Protein AF-B0TCY6-F1 (afdb_monomer_lite)

Secondary structure (DSSP, 8-state):
---SSS-S-HHHHTTGGG--HHHHHHHIIIIIGGGS-GGGHHHHHHHHHHHHHH-TTS-TTSEEETTTTEEHHHHHT--EE-HHHHHHHHHHHHHHHS--SS--GGGGG--HHHHHTTGGGGGG-EE-S------HHHHHHHHHHHHHHHHHHHTTSB-TTT--B----BTTB----EEEEEEETTEEEEEEHHHHHHHTT--HHHHHHHHHHHHHHHHHHHHHHTS-HHHHHHHHHHHHHHGGG----TTPPPP-S---GGGT---HHHHHHHHHHHHHHHHHHHHHHHHHHHTTS--HHHHHHHHHHHHHHHHTT---HHHHHHHHHHHHHHHTTT--HHHHHHHHHHHHHTTSSSPPPP-

InterPro domains:
  IPR046921 ABC-three component systems, C-terminal domain 11 [PF20277] (223-358)

Sequence (363 aa):
MILGKKNLSPYVTDVAPTADARAASNYFKQNILPLLDSNKKSLIVLALKDMIASDDTIEPDTVVEKVNDMTKKNIAGRDAFVLEDFLAGIFLYTAVNVENRNCEENVKKITDEYIQSFEAQKTNISFLTAYSRFSTETADEIAIDTHSLVLLAETGGKCQKCGRLLGIKKEGNDVNYAKVVHLSETDDVVLCVDCEREMRNASEEEKSALLSDKHDLENLMAARDATSRYALEKQVEYVLREVQLMDVTDDTRLKIEPVKVERKITEKRLKERVLFDVRQLYEGVNNALDRLSGENKLNVDRFAKSVKRMYEDASEKLTSQSDIYNLLADTLFEKTSRKYREACKIIISYFVQRCEVFDEIAE

Organism: Heliobacterium modesticaldum (strain ATCC 51547 / Ice1) (NCBI:txid498761)

pLDDT: mean 76.71, std 13.99, range [34.94, 96.94]

Structure (mmCIF, N/CA/C/O backbone):
data_AF-B0TCY6-F1
#
_entry.id   AF-B0TCY6-F1
#
loop_
_atom_site.group_PDB
_atom_site.id
_atom_site.type_symbol
_atom_site.label_atom_id
_atom_site.label_alt_id
_atom_site.label_comp_id
_atom_site.label_asym_id
_atom_site.label_entity_id
_atom_site.label_seq_id
_atom_site.pdbx_PDB_ins_code
_atom_site.Cartn_x
_atom_site.Cartn_y
_atom_site.Cartn_z
_atom_site.occupancy
_atom_site.B_iso_or_equiv
_atom_site.auth_seq_id
_atom_site.auth_comp_id
_atom_site.auth_asym_id
_atom_site.auth_atom_id
_atom_site.pdbx_PDB_model_num
ATOM 1 N N . MET A 1 1 ? 32.370 -12.486 -39.936 1.00 42.38 1 MET A N 1
ATOM 2 C CA . MET A 1 1 ? 33.475 -12.231 -38.989 1.00 42.38 1 MET A CA 1
ATOM 3 C C . MET A 1 1 ? 33.559 -10.725 -38.787 1.00 42.38 1 MET A C 1
ATOM 5 O O . MET A 1 1 ? 33.893 -10.029 -39.737 1.00 42.38 1 MET A O 1
ATOM 9 N N . ILE A 1 2 ? 33.140 -10.209 -37.628 1.00 51.97 2 ILE A N 1
ATOM 10 C CA . ILE A 1 2 ? 33.255 -8.775 -37.317 1.00 51.97 2 ILE A CA 1
ATOM 11 C C . ILE A 1 2 ? 34.743 -8.526 -37.059 1.00 51.97 2 ILE A C 1
ATOM 13 O O . ILE A 1 2 ? 35.293 -9.040 -36.093 1.00 51.97 2 ILE A O 1
ATOM 17 N N . LEU A 1 3 ? 35.423 -7.818 -37.962 1.00 56.28 3 LEU A N 1
ATOM 18 C CA . LEU A 1 3 ? 36.883 -7.643 -37.924 1.00 56.28 3 LEU A CA 1
ATOM 19 C C . LEU A 1 3 ? 37.357 -6.690 -36.810 1.00 56.28 3 LEU A C 1
ATOM 21 O O . LEU A 1 3 ? 38.548 -6.394 -36.717 1.00 56.28 3 LEU A O 1
ATOM 25 N N . GLY A 1 4 ? 36.436 -6.199 -35.975 1.00 60.47 4 GLY A N 1
ATOM 26 C CA . GLY A 1 4 ? 36.709 -5.293 -34.863 1.00 60.47 4 GLY A CA 1
ATOM 27 C C . GLY A 1 4 ? 37.249 -3.926 -35.295 1.00 60.47 4 GLY A C 1
ATOM 28 O O . GLY A 1 4 ? 37.531 -3.103 -34.440 1.00 60.47 4 GLY A O 1
ATOM 29 N N . LYS A 1 5 ? 37.368 -3.665 -36.602 1.00 71.25 5 LYS A N 1
ATOM 30 C CA . LYS A 1 5 ? 37.885 -2.431 -37.199 1.00 71.25 5 LYS A CA 1
ATOM 31 C C . LYS A 1 5 ? 36.874 -1.896 -38.202 1.00 71.25 5 LYS A C 1
ATOM 33 O O . LYS A 1 5 ? 36.373 -2.659 -39.026 1.00 71.25 5 LYS A O 1
ATOM 38 N N . LYS A 1 6 ? 36.643 -0.581 -38.180 1.00 72.94 6 LYS A N 1
ATOM 39 C CA . LYS A 1 6 ? 35.670 0.131 -39.029 1.00 72.94 6 LYS A CA 1
ATOM 40 C C . LYS A 1 6 ? 34.271 -0.492 -38.944 1.00 72.94 6 LYS A C 1
ATOM 42 O O . LYS A 1 6 ? 33.624 -0.728 -39.960 1.00 72.94 6 LYS A O 1
ATOM 47 N N . ASN A 1 7 ? 33.821 -0.787 -37.724 1.00 74.12 7 ASN A N 1
ATOM 48 C CA . ASN A 1 7 ? 32.583 -1.544 -37.503 1.00 74.12 7 ASN A CA 1
ATOM 49 C C . ASN A 1 7 ? 31.299 -0.727 -37.752 1.00 74.12 7 ASN A C 1
ATOM 51 O O . ASN A 1 7 ? 30.221 -1.312 -37.786 1.00 74.12 7 ASN A O 1
ATOM 55 N N . LEU A 1 8 ? 31.393 0.597 -37.945 1.00 80.69 8 LEU A N 1
ATOM 56 C CA . LEU A 1 8 ? 30.271 1.444 -38.374 1.00 80.69 8 LEU A CA 1
ATOM 57 C C . LEU A 1 8 ? 30.631 2.175 -39.673 1.00 80.69 8 LEU A C 1
ATOM 59 O O . LEU A 1 8 ? 31.741 2.687 -39.822 1.00 80.69 8 LEU A O 1
ATOM 63 N N . SER A 1 9 ? 29.675 2.213 -40.604 1.00 84.62 9 SER A N 1
ATOM 64 C CA . SER A 1 9 ? 29.782 2.948 -41.870 1.00 84.62 9 SER A CA 1
ATOM 65 C C . SER A 1 9 ? 29.785 4.465 -41.631 1.00 84.62 9 SER A C 1
ATOM 67 O O . SER A 1 9 ? 29.059 4.910 -40.739 1.00 84.62 9 SER A O 1
ATOM 69 N N . PRO A 1 10 ? 30.486 5.265 -42.464 1.00 83.19 10 PRO A N 1
ATOM 70 C CA . PRO A 1 10 ? 30.392 6.727 -42.445 1.00 83.19 10 PRO A CA 1
ATOM 71 C C . PRO A 1 10 ? 28.952 7.247 -42.490 1.00 83.19 10 PRO A C 1
ATOM 73 O O . PRO A 1 10 ? 28.600 8.166 -41.768 1.00 83.19 10 PRO A O 1
ATOM 76 N N . TYR A 1 11 ? 28.066 6.571 -43.231 1.00 85.56 11 TYR A N 1
ATOM 77 C CA . TYR A 1 11 ? 26.641 6.921 -43.278 1.00 85.56 11 TYR A CA 1
ATOM 78 C C . TYR A 1 11 ? 25.963 6.923 -41.895 1.00 85.56 11 TYR A C 1
ATOM 80 O O . TYR A 1 11 ? 25.003 7.651 -41.674 1.00 85.56 11 TYR A O 1
ATOM 88 N N . VAL A 1 12 ? 26.452 6.103 -40.961 1.00 85.50 12 VAL A N 1
ATOM 89 C CA . VAL A 1 12 ? 25.950 6.055 -39.584 1.00 85.50 12 VAL A CA 1
ATOM 90 C C . VAL A 1 12 ? 26.676 7.080 -38.717 1.00 85.50 12 VAL A C 1
ATOM 92 O O . VAL A 1 12 ? 26.019 7.837 -38.010 1.00 85.50 12 VAL A O 1
ATOM 95 N N . THR A 1 13 ? 28.010 7.140 -38.779 1.00 86.12 13 THR A N 1
ATOM 96 C CA . THR A 1 13 ? 28.803 8.039 -37.919 1.00 86.12 13 THR A CA 1
ATOM 97 C C . THR A 1 13 ? 28.602 9.516 -38.250 1.00 86.12 13 THR A C 1
ATOM 99 O O . THR A 1 13 ? 28.659 10.343 -37.350 1.00 86.12 13 THR A O 1
ATOM 102 N N . ASP A 1 14 ? 28.326 9.851 -39.512 1.00 87.44 14 ASP A N 1
ATOM 103 C CA . ASP A 1 14 ? 28.141 11.236 -39.960 1.00 87.44 14 ASP A CA 1
ATOM 104 C C . ASP A 1 14 ? 26.741 11.769 -39.604 1.00 87.44 14 ASP A C 1
ATOM 106 O O . ASP A 1 14 ? 26.561 12.970 -39.412 1.00 87.44 14 ASP A O 1
ATOM 110 N N . VAL A 1 15 ? 25.746 10.878 -39.486 1.00 89.50 15 VAL A N 1
ATOM 111 C CA . VAL A 1 15 ? 24.345 11.226 -39.175 1.00 89.50 15 VAL A CA 1
ATOM 112 C C . VAL A 1 15 ? 24.050 11.131 -37.676 1.00 89.50 15 VAL A C 1
ATOM 114 O O . VAL A 1 15 ? 23.210 11.869 -37.167 1.00 89.50 15 VAL A O 1
ATOM 117 N N . ALA A 1 16 ? 24.751 10.262 -36.943 1.00 88.94 16 ALA A N 1
ATOM 118 C CA . ALA A 1 16 ? 24.539 10.061 -35.509 1.00 88.94 16 ALA A CA 1
ATOM 119 C C . ALA A 1 16 ? 24.567 11.352 -34.654 1.00 88.94 16 ALA A C 1
ATOM 121 O O . ALA A 1 16 ? 23.736 11.443 -33.751 1.00 88.94 16 ALA A O 1
ATOM 122 N N . PRO A 1 17 ? 25.419 12.371 -34.920 1.00 90.44 17 PRO A N 1
ATOM 123 C CA . PRO A 1 17 ? 25.442 13.604 -34.128 1.00 90.44 17 PRO A CA 1
ATOM 124 C C . PRO A 1 17 ? 24.151 14.430 -34.188 1.00 90.44 17 PRO A C 1
ATOM 126 O O . PRO A 1 17 ? 23.885 15.206 -33.274 1.00 90.44 17 PRO A O 1
ATOM 129 N N . THR A 1 18 ? 23.366 14.296 -35.261 1.00 92.19 18 THR A N 1
ATOM 130 C CA . THR A 1 18 ? 22.126 15.060 -35.493 1.00 92.19 18 THR A CA 1
ATOM 131 C C . THR A 1 18 ? 20.878 14.179 -35.510 1.00 92.19 18 THR A C 1
ATOM 133 O O . THR A 1 18 ? 19.779 14.667 -35.779 1.00 92.19 18 THR A O 1
ATOM 136 N N . ALA A 1 19 ? 21.028 12.884 -35.228 1.00 91.31 19 ALA A N 1
ATOM 137 C CA . ALA A 1 19 ? 19.929 11.934 -35.218 1.00 91.31 19 ALA A CA 1
ATOM 138 C C . ALA A 1 19 ? 18.947 12.219 -34.068 1.00 91.31 19 ALA A C 1
ATOM 140 O O . ALA A 1 19 ? 19.347 12.503 -32.939 1.00 91.31 19 ALA A O 1
ATOM 141 N N . ASP A 1 20 ? 17.648 12.079 -34.342 1.00 91.25 20 ASP A N 1
ATOM 142 C CA . ASP A 1 20 ? 16.615 12.135 -33.308 1.00 91.25 20 ASP A CA 1
ATOM 143 C C . ASP A 1 20 ? 16.701 10.884 -32.418 1.00 91.25 20 ASP A C 1
ATOM 145 O O . ASP A 1 20 ? 16.399 9.761 -32.840 1.00 91.25 20 ASP A O 1
ATOM 149 N N . ALA A 1 21 ? 17.098 11.091 -31.163 1.00 90.44 21 ALA A N 1
ATOM 150 C CA . ALA A 1 21 ? 17.267 10.026 -30.185 1.00 90.44 21 ALA A CA 1
ATOM 151 C C . ALA A 1 21 ? 15.960 9.268 -29.883 1.00 90.44 21 ALA A C 1
ATOM 153 O O . ALA A 1 21 ? 15.978 8.051 -29.682 1.00 90.44 21 ALA A O 1
ATOM 154 N N . ARG A 1 22 ? 14.803 9.944 -29.915 1.00 90.69 22 ARG A N 1
ATOM 155 C CA . ARG A 1 22 ? 13.494 9.302 -29.713 1.00 90.69 22 ARG A CA 1
ATOM 156 C C . ARG A 1 22 ? 13.087 8.481 -30.926 1.00 90.69 22 ARG A C 1
ATOM 158 O O . ARG A 1 22 ? 12.555 7.383 -30.761 1.00 90.69 22 ARG A O 1
ATOM 165 N N . ALA A 1 23 ? 13.376 8.963 -32.133 1.00 90.25 23 ALA A N 1
ATOM 166 C CA . ALA A 1 23 ? 13.172 8.177 -33.347 1.00 90.25 23 ALA A CA 1
ATOM 167 C C . ALA A 1 23 ? 14.041 6.905 -33.345 1.00 90.25 23 ALA A C 1
ATOM 169 O O . ALA A 1 23 ? 13.542 5.823 -33.664 1.00 90.25 23 ALA A O 1
ATOM 170 N N . ALA A 1 24 ? 15.303 7.011 -32.912 1.00 92.75 24 ALA A N 1
ATOM 171 C CA . ALA A 1 24 ? 16.193 5.863 -32.751 1.00 92.75 24 ALA A CA 1
ATOM 172 C C . ALA A 1 24 ? 15.652 4.855 -31.721 1.00 92.75 24 ALA A C 1
ATOM 174 O O . ALA A 1 24 ? 15.570 3.666 -32.027 1.00 92.75 24 ALA A O 1
ATOM 175 N N . SER A 1 25 ? 15.203 5.310 -30.545 1.00 93.31 25 SER A N 1
ATOM 176 C CA . SER A 1 25 ? 14.575 4.434 -29.541 1.00 93.31 25 SER A CA 1
ATOM 177 C C . SER A 1 25 ? 13.341 3.703 -30.084 1.00 93.31 25 SER A C 1
ATOM 179 O O . SER A 1 25 ? 13.242 2.477 -29.988 1.00 93.31 25 SER A O 1
ATOM 181 N N . ASN A 1 26 ? 12.433 4.418 -30.758 1.00 88.44 26 ASN A N 1
ATOM 182 C CA . ASN A 1 26 ? 11.253 3.808 -31.376 1.00 88.44 26 ASN A CA 1
ATOM 183 C C . ASN A 1 26 ? 11.634 2.728 -32.397 1.00 88.44 26 ASN A C 1
ATOM 185 O O . ASN A 1 26 ? 11.005 1.667 -32.446 1.00 88.44 26 ASN A O 1
ATOM 189 N N . TYR A 1 27 ? 12.692 2.962 -33.178 1.00 95.00 27 TYR A N 1
ATOM 190 C CA . TYR A 1 27 ? 13.209 1.961 -34.103 1.00 95.00 27 TYR A CA 1
ATOM 191 C C . TYR A 1 27 ? 13.761 0.736 -33.365 1.00 95.00 27 TYR A C 1
ATOM 193 O O . TYR A 1 27 ? 13.453 -0.393 -33.752 1.00 95.00 27 TYR A O 1
ATOM 201 N N . PHE A 1 28 ? 14.526 0.938 -32.287 1.00 94.81 28 PHE A N 1
ATOM 202 C CA . PHE A 1 28 ? 15.029 -0.150 -31.447 1.00 94.81 28 PHE A CA 1
ATOM 203 C C . PHE A 1 28 ? 13.885 -0.992 -30.882 1.00 94.81 28 PHE A C 1
ATOM 205 O O . PHE A 1 28 ? 13.918 -2.217 -31.000 1.00 94.81 28 PHE A O 1
ATOM 212 N N . LYS A 1 29 ? 12.836 -0.352 -30.360 1.00 91.25 29 LYS A N 1
ATOM 213 C CA . LYS A 1 29 ? 11.638 -1.024 -29.845 1.00 91.25 29 LYS A CA 1
ATOM 214 C C . LYS A 1 29 ? 10.972 -1.922 -30.885 1.00 91.25 29 LYS A C 1
ATOM 216 O O . LYS A 1 29 ? 10.638 -3.064 -30.583 1.00 91.25 29 LYS A O 1
ATOM 221 N N . GLN A 1 30 ? 10.767 -1.400 -32.094 1.00 91.75 30 GLN A N 1
ATOM 222 C CA . GLN A 1 30 ? 10.005 -2.082 -33.142 1.00 91.75 30 GLN A CA 1
ATOM 223 C C . GLN A 1 30 ? 10.820 -3.142 -33.888 1.00 91.75 30 GLN A C 1
ATOM 225 O O . GLN A 1 30 ? 10.263 -4.165 -34.275 1.00 91.75 30 GLN A O 1
ATOM 230 N N . ASN A 1 31 ? 12.121 -2.912 -34.089 1.00 95.00 31 ASN A N 1
ATOM 231 C CA . ASN A 1 31 ? 12.919 -3.685 -35.046 1.00 95.00 31 ASN A CA 1
ATOM 232 C C . ASN A 1 31 ? 14.117 -4.404 -34.421 1.00 95.00 31 ASN A C 1
ATOM 234 O O . ASN A 1 31 ? 14.556 -5.410 -34.969 1.00 95.00 31 ASN A O 1
ATOM 238 N N . ILE A 1 32 ? 14.660 -3.913 -33.301 1.00 93.19 32 ILE A N 1
ATOM 239 C CA . ILE A 1 32 ? 15.850 -4.507 -32.672 1.00 93.19 32 ILE A CA 1
ATOM 240 C C . ILE A 1 32 ? 15.464 -5.407 -31.503 1.00 93.19 32 ILE A C 1
ATOM 242 O O . ILE A 1 32 ? 15.889 -6.558 -31.462 1.00 93.19 32 ILE A O 1
ATOM 246 N N . LEU A 1 33 ? 14.624 -4.934 -30.577 1.00 90.56 33 LEU A N 1
ATOM 247 C CA . LEU A 1 33 ? 14.221 -5.716 -29.405 1.00 90.56 33 LEU A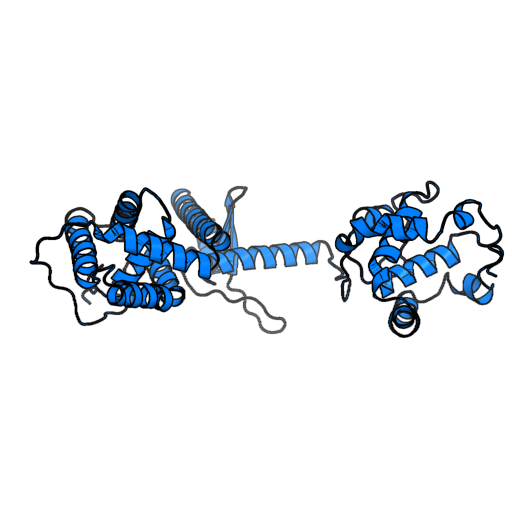 CA 1
ATOM 248 C C . LEU A 1 33 ? 13.608 -7.085 -29.747 1.00 90.56 33 LEU A C 1
ATOM 250 O O . LEU A 1 33 ? 13.924 -8.034 -29.027 1.00 90.56 33 LEU A O 1
ATOM 254 N N . PRO A 1 34 ? 12.787 -7.246 -30.808 1.00 92.25 34 PRO A N 1
ATOM 255 C CA . PRO A 1 34 ? 12.258 -8.559 -31.186 1.00 92.25 34 PRO A CA 1
ATOM 256 C C . PRO A 1 34 ? 13.325 -9.556 -31.663 1.00 92.25 34 PRO A C 1
ATOM 258 O O . PRO A 1 34 ? 13.075 -10.757 -31.644 1.00 92.25 34 PRO A O 1
ATOM 261 N N . LEU A 1 35 ? 14.500 -9.075 -32.089 1.00 93.00 35 LEU A N 1
ATOM 262 C CA . LEU A 1 35 ? 15.621 -9.913 -32.533 1.00 93.00 35 LEU A CA 1
ATOM 263 C C . LEU A 1 35 ? 16.512 -10.373 -31.372 1.00 93.00 35 LEU A C 1
ATOM 265 O O . LEU A 1 35 ? 17.357 -11.248 -31.555 1.00 93.00 35 LEU A O 1
ATOM 269 N N . LEU A 1 36 ? 16.354 -9.775 -30.189 1.00 86.38 36 LEU A N 1
ATOM 270 C CA . LEU A 1 36 ? 17.135 -10.118 -29.008 1.00 86.38 36 LEU A CA 1
ATOM 271 C C . LEU A 1 36 ? 16.513 -11.303 -28.269 1.00 86.38 36 LEU A C 1
ATOM 273 O O . LEU A 1 36 ? 15.297 -11.380 -28.089 1.00 86.38 36 LEU A O 1
ATOM 277 N N . ASP A 1 37 ? 17.364 -12.188 -27.749 1.00 85.06 37 ASP A N 1
ATOM 278 C CA . ASP A 1 37 ? 16.923 -13.250 -26.849 1.00 85.06 37 ASP A CA 1
ATOM 279 C C . ASP A 1 37 ? 16.327 -12.636 -25.575 1.00 85.06 37 ASP A C 1
ATOM 281 O O . ASP A 1 37 ? 17.017 -12.017 -24.756 1.00 85.06 37 ASP A O 1
ATOM 285 N N . SER A 1 38 ? 15.020 -12.831 -25.406 1.00 79.69 38 SER A N 1
ATOM 286 C CA . SER A 1 38 ? 14.264 -12.326 -24.263 1.00 79.69 38 SER A CA 1
ATOM 287 C C . SER A 1 38 ? 14.836 -12.755 -22.907 1.00 79.69 38 SER A C 1
ATOM 289 O O . SER A 1 38 ? 14.758 -11.976 -21.958 1.00 79.69 38 SER A O 1
ATOM 291 N N . ASN A 1 39 ? 15.487 -13.921 -22.828 1.00 79.88 39 ASN A N 1
ATOM 292 C CA . ASN A 1 39 ? 16.067 -14.449 -21.594 1.00 79.88 39 ASN A CA 1
ATOM 293 C C . ASN A 1 39 ? 17.408 -13.803 -21.226 1.00 79.88 39 ASN A C 1
ATOM 295 O O . ASN A 1 39 ? 17.880 -13.992 -20.103 1.00 79.88 39 ASN A O 1
ATOM 299 N N . LYS A 1 40 ? 18.019 -13.049 -22.148 1.00 86.25 40 LYS A N 1
ATOM 300 C CA . LYS A 1 40 ? 19.329 -12.408 -21.967 1.00 86.25 40 LYS A CA 1
ATOM 301 C C . LYS A 1 40 ? 19.247 -10.893 -21.791 1.00 86.25 40 LYS A C 1
ATOM 303 O O . LYS A 1 40 ? 20.275 -10.257 -21.591 1.00 86.25 40 LYS A O 1
ATOM 308 N N . LYS A 1 41 ? 18.048 -10.300 -21.813 1.00 89.31 41 LYS A N 1
ATOM 309 C CA . LYS A 1 41 ? 17.853 -8.840 -21.721 1.00 89.31 41 LYS A CA 1
ATOM 310 C C . LYS A 1 41 ? 18.555 -8.212 -20.513 1.00 89.31 41 LYS A C 1
ATOM 312 O O . LYS A 1 41 ? 19.275 -7.234 -20.680 1.00 89.31 41 LYS A O 1
ATOM 317 N N . SER A 1 42 ? 18.404 -8.789 -19.319 1.00 90.31 42 SER A N 1
ATOM 318 C CA . SER A 1 42 ? 19.081 -8.278 -18.117 1.00 90.31 42 SER A CA 1
ATOM 319 C C . SER A 1 42 ? 20.602 -8.436 -18.193 1.00 90.31 42 SER A C 1
ATOM 321 O O . SER A 1 42 ? 21.321 -7.547 -17.752 1.00 90.31 42 SER A O 1
ATOM 323 N N . LEU A 1 43 ? 21.100 -9.519 -18.803 1.00 92.38 43 LEU A N 1
ATOM 324 C CA . LEU A 1 43 ? 22.540 -9.743 -18.987 1.00 92.38 43 LEU A CA 1
ATOM 325 C C . LEU A 1 43 ? 23.152 -8.712 -19.938 1.00 92.38 43 LEU A C 1
ATOM 327 O O . LEU A 1 43 ? 24.251 -8.234 -19.689 1.00 92.38 43 LEU A O 1
ATOM 331 N N . ILE A 1 44 ? 22.426 -8.331 -20.996 1.00 92.19 44 ILE A N 1
ATOM 332 C CA . ILE A 1 44 ? 22.843 -7.264 -21.918 1.00 92.19 44 ILE A CA 1
ATOM 333 C C . ILE A 1 44 ? 23.018 -5.949 -21.151 1.00 92.19 44 ILE A C 1
ATOM 335 O O . ILE A 1 44 ? 24.032 -5.277 -21.311 1.00 92.19 44 ILE A O 1
ATOM 339 N N . VAL A 1 45 ? 22.054 -5.594 -20.293 1.00 95.00 45 VAL A N 1
ATOM 340 C CA . VAL A 1 45 ? 22.140 -4.374 -19.477 1.00 95.00 45 VAL A CA 1
ATOM 341 C C . VAL A 1 45 ? 23.317 -4.439 -18.508 1.00 95.00 45 VAL A C 1
ATOM 343 O O . VAL A 1 45 ? 24.077 -3.481 -18.430 1.00 95.00 45 VAL A O 1
ATOM 346 N N . LEU A 1 46 ? 23.501 -5.559 -17.804 1.00 94.69 46 LEU A N 1
ATOM 347 C CA . LEU A 1 46 ? 24.593 -5.736 -16.841 1.00 94.69 46 LEU A CA 1
ATOM 348 C C . LEU A 1 46 ? 25.970 -5.656 -17.510 1.00 94.69 46 LEU A C 1
ATOM 350 O O . LEU A 1 46 ? 26.830 -4.931 -17.021 1.00 94.69 46 LEU A O 1
ATOM 354 N N . ALA A 1 47 ? 26.144 -6.305 -18.662 1.00 94.12 47 ALA A N 1
ATOM 355 C CA . ALA A 1 47 ? 27.378 -6.233 -19.436 1.00 94.12 47 ALA A CA 1
ATOM 356 C C . ALA A 1 47 ? 27.677 -4.800 -19.906 1.00 94.12 47 ALA A C 1
ATOM 358 O O . ALA A 1 47 ? 28.801 -4.326 -19.779 1.00 94.12 47 ALA A O 1
ATOM 359 N N . LEU A 1 48 ? 26.672 -4.070 -20.405 1.00 94.69 48 LEU A N 1
ATOM 360 C CA . LEU A 1 48 ? 26.855 -2.673 -20.812 1.00 94.69 48 LEU A CA 1
ATOM 361 C C . LEU A 1 48 ? 27.145 -1.754 -19.616 1.00 94.69 48 LEU A C 1
ATOM 363 O O . LEU A 1 48 ? 27.993 -0.872 -19.729 1.00 94.69 48 LEU A O 1
ATOM 367 N N . LYS A 1 49 ? 26.488 -1.968 -18.465 1.00 94.94 49 LYS A N 1
ATOM 368 C CA . LYS A 1 49 ? 26.793 -1.248 -17.216 1.00 94.94 49 LYS A CA 1
ATOM 369 C C . LYS A 1 49 ? 28.246 -1.472 -16.800 1.00 94.94 49 LYS A C 1
ATOM 371 O O . LYS A 1 49 ? 28.930 -0.503 -16.489 1.00 94.94 49 LYS A O 1
ATOM 376 N N . ASP A 1 50 ? 28.708 -2.719 -16.819 1.00 94.25 50 ASP A N 1
ATOM 377 C CA . ASP A 1 50 ? 30.076 -3.095 -16.456 1.00 94.25 50 ASP A CA 1
ATOM 378 C C . ASP A 1 50 ? 31.117 -2.462 -17.391 1.00 94.25 50 ASP A C 1
ATOM 380 O O . ASP A 1 50 ? 32.083 -1.861 -16.920 1.00 94.25 50 ASP A O 1
ATOM 384 N N . MET A 1 51 ? 30.874 -2.488 -18.707 1.00 91.62 51 MET A N 1
ATOM 385 C CA . MET A 1 51 ? 31.730 -1.818 -19.695 1.00 91.62 51 MET A CA 1
ATOM 386 C C . MET A 1 51 ? 31.817 -0.309 -19.462 1.00 91.62 51 MET A C 1
ATOM 388 O O . MET A 1 51 ? 32.911 0.246 -19.448 1.00 91.62 51 MET A O 1
ATOM 392 N N . ILE A 1 52 ? 30.677 0.358 -19.255 1.00 93.88 52 ILE A N 1
ATOM 393 C CA . ILE A 1 52 ? 30.634 1.807 -19.013 1.00 93.88 52 ILE A CA 1
ATOM 394 C C . ILE A 1 52 ? 31.337 2.154 -17.693 1.00 93.88 52 ILE A C 1
ATOM 396 O O . ILE A 1 52 ? 32.038 3.163 -17.610 1.00 93.88 52 ILE A O 1
ATOM 400 N N . ALA A 1 53 ? 31.149 1.335 -16.656 1.00 93.56 53 ALA A N 1
ATOM 401 C CA . ALA A 1 53 ? 31.768 1.542 -15.352 1.00 93.56 53 ALA A CA 1
ATOM 402 C C . ALA A 1 53 ? 33.294 1.375 -15.405 1.00 93.56 53 ALA A C 1
ATOM 404 O O . ALA A 1 53 ? 34.000 2.184 -14.807 1.00 93.56 53 ALA A O 1
ATOM 405 N N . SER A 1 54 ? 33.774 0.378 -16.152 1.00 90.94 54 SER A N 1
ATOM 406 C CA . SER A 1 54 ? 35.193 0.018 -16.271 1.00 90.94 54 SER A CA 1
ATOM 407 C C . SER A 1 54 ? 35.994 0.921 -17.216 1.00 90.94 54 SER A C 1
ATOM 409 O O . SER A 1 54 ? 37.218 0.827 -17.258 1.00 90.94 54 SER A O 1
ATOM 411 N N . ASP A 1 55 ? 35.330 1.759 -18.014 1.00 89.75 55 ASP A N 1
ATOM 412 C CA . ASP A 1 55 ? 35.995 2.682 -18.932 1.00 89.75 55 ASP A CA 1
ATOM 413 C C . ASP A 1 55 ? 36.392 3.979 -18.213 1.00 89.75 55 ASP A C 1
ATOM 415 O O . ASP A 1 55 ? 35.589 4.907 -18.081 1.00 89.75 55 ASP A O 1
ATOM 419 N N . ASP A 1 56 ? 37.638 4.051 -17.750 1.00 90.19 56 ASP A N 1
ATOM 420 C CA . ASP A 1 56 ? 38.197 5.207 -17.035 1.00 90.19 56 ASP A CA 1
ATOM 421 C C . ASP A 1 56 ? 38.330 6.478 -17.894 1.00 90.19 56 ASP A C 1
ATOM 423 O O . ASP A 1 56 ? 38.602 7.551 -17.361 1.00 90.19 56 ASP A O 1
ATOM 427 N N . THR A 1 57 ? 38.125 6.394 -19.214 1.00 90.69 57 THR A N 1
ATOM 428 C CA . THR A 1 57 ? 38.162 7.570 -20.103 1.00 90.69 57 THR A CA 1
ATOM 429 C C . THR A 1 57 ? 36.855 8.360 -20.094 1.00 90.69 57 THR A C 1
ATOM 431 O O . THR A 1 57 ? 36.818 9.519 -20.513 1.00 90.69 57 THR A O 1
ATOM 434 N N . ILE A 1 58 ? 35.776 7.751 -19.596 1.00 92.88 58 ILE A N 1
ATOM 435 C CA . ILE A 1 58 ? 34.468 8.386 -19.471 1.00 92.88 58 ILE A CA 1
ATOM 436 C C . ILE A 1 58 ? 34.349 8.990 -18.071 1.00 92.88 58 ILE A C 1
ATOM 438 O O . ILE A 1 58 ? 34.235 8.266 -17.076 1.00 92.88 58 ILE A O 1
ATOM 442 N N . GLU A 1 59 ? 34.313 10.321 -17.998 1.00 95.19 59 GLU A N 1
ATOM 443 C CA . GLU A 1 59 ? 34.085 11.048 -16.745 1.00 95.19 59 GLU A CA 1
ATOM 444 C C . GLU A 1 59 ? 32.679 10.765 -16.179 1.00 95.19 59 GLU A C 1
ATOM 446 O O . GLU A 1 59 ? 31.731 10.617 -16.963 1.00 95.19 59 GLU A O 1
ATOM 451 N N . PRO A 1 60 ? 32.486 10.742 -14.844 1.00 93.44 60 PRO A N 1
ATOM 452 C CA . PRO A 1 60 ? 31.211 10.383 -14.214 1.00 93.44 60 PRO A CA 1
ATOM 453 C C . PRO A 1 60 ? 29.994 11.183 -14.701 1.00 93.44 60 PRO A C 1
ATOM 455 O O . PRO A 1 60 ? 28.911 10.616 -14.844 1.00 93.44 60 PRO A O 1
ATOM 458 N N . ASP A 1 61 ? 30.165 12.473 -14.990 1.00 93.31 61 ASP A N 1
ATOM 459 C CA . ASP A 1 61 ? 29.078 13.363 -15.418 1.00 93.31 61 ASP A CA 1
ATOM 460 C C . ASP A 1 61 ? 28.868 13.376 -16.947 1.00 93.31 61 ASP A C 1
ATOM 462 O O . ASP A 1 61 ? 27.997 14.078 -17.460 1.00 93.31 61 ASP A O 1
ATOM 466 N N . THR A 1 62 ? 29.618 12.564 -17.699 1.00 95.44 62 THR A N 1
ATOM 467 C CA . THR A 1 62 ? 29.439 12.422 -19.151 1.00 95.44 62 THR A CA 1
ATOM 468 C C . THR A 1 62 ? 28.109 11.747 -19.460 1.00 95.44 62 THR A C 1
ATOM 470 O O . THR A 1 62 ? 27.849 10.649 -18.969 1.00 95.44 62 THR A O 1
ATOM 473 N N . VAL A 1 63 ? 27.292 12.356 -20.325 1.00 95.81 63 VAL A N 1
ATOM 474 C CA . VAL A 1 63 ? 26.052 11.755 -20.848 1.00 95.81 63 VAL A CA 1
ATOM 475 C C . VAL A 1 63 ? 26.377 10.620 -21.820 1.00 95.81 63 VAL A C 1
ATOM 477 O O . VAL A 1 63 ? 26.822 10.879 -22.945 1.00 95.81 63 VAL A O 1
ATOM 480 N N . VAL A 1 64 ? 26.102 9.384 -21.396 1.00 95.81 64 VAL A N 1
ATOM 481 C CA . VAL A 1 64 ? 26.358 8.140 -22.146 1.00 95.81 64 VAL A CA 1
ATOM 482 C C . VAL A 1 64 ? 25.074 7.557 -22.745 1.00 95.81 64 VAL A C 1
ATOM 484 O O . VAL A 1 64 ? 25.117 6.915 -23.788 1.00 95.81 64 VAL A O 1
ATOM 487 N N . GLU A 1 65 ? 23.911 7.814 -22.146 1.00 95.62 65 GLU A N 1
ATOM 488 C CA . GLU A 1 65 ? 22.613 7.427 -22.711 1.00 95.62 65 GLU A CA 1
ATOM 489 C C . GLU A 1 65 ? 21.912 8.680 -23.255 1.00 95.62 65 GLU A C 1
ATOM 491 O O . GLU A 1 65 ? 21.511 9.554 -22.492 1.00 95.62 65 GLU A O 1
ATOM 496 N N . LYS A 1 66 ? 21.826 8.803 -24.585 1.00 92.44 66 LYS A N 1
ATOM 497 C CA . LYS A 1 66 ? 21.419 10.039 -25.285 1.00 92.44 66 LYS A CA 1
ATOM 498 C C . LYS A 1 66 ? 19.907 10.274 -25.410 1.00 92.44 66 LYS A C 1
ATOM 500 O O . LYS A 1 66 ? 19.508 11.350 -25.834 1.00 92.44 66 LYS A O 1
ATOM 505 N N . VAL A 1 67 ? 19.058 9.297 -25.103 1.00 89.94 67 VAL A N 1
ATOM 506 C CA . VAL A 1 67 ? 17.591 9.405 -25.207 1.00 89.94 67 VAL A CA 1
ATOM 507 C C . VAL A 1 67 ? 16.991 10.089 -23.976 1.00 89.94 67 VAL A C 1
ATOM 509 O O . VAL A 1 67 ? 16.018 10.843 -24.103 1.00 89.94 67 VAL A O 1
ATOM 512 N N . ASN A 1 68 ? 17.552 9.840 -22.788 1.00 86.81 68 ASN A N 1
ATOM 513 C CA . ASN A 1 68 ? 17.117 10.444 -21.521 1.00 86.81 68 ASN A CA 1
ATOM 514 C C . ASN A 1 68 ? 18.231 11.204 -20.796 1.00 86.81 68 ASN A C 1
ATOM 516 O O . ASN A 1 68 ? 18.085 11.504 -19.613 1.00 86.81 68 ASN A O 1
ATOM 520 N N . ASP A 1 69 ? 19.326 11.496 -21.495 1.00 90.62 69 ASP A N 1
ATOM 521 C CA . ASP A 1 69 ? 20.462 12.269 -20.995 1.00 90.62 69 ASP A CA 1
ATOM 522 C C . ASP A 1 69 ? 21.107 11.688 -19.721 1.00 90.62 69 ASP A C 1
ATOM 524 O O . ASP A 1 69 ? 21.587 12.426 -18.859 1.00 90.62 69 ASP A O 1
ATOM 528 N N . MET A 1 70 ? 21.147 10.355 -19.580 1.00 90.56 70 MET A N 1
ATOM 529 C CA . MET A 1 70 ? 21.735 9.738 -18.385 1.00 90.56 70 MET A CA 1
ATOM 530 C C . MET A 1 70 ? 23.263 9.758 -18.437 1.00 90.56 70 MET A C 1
ATOM 532 O O . MET A 1 70 ? 23.888 9.328 -19.417 1.00 90.56 70 MET A O 1
ATOM 536 N N . THR A 1 71 ? 23.868 10.206 -17.336 1.00 95.56 71 THR A N 1
ATOM 537 C CA . THR A 1 71 ? 25.322 10.209 -17.170 1.00 95.56 71 THR A CA 1
ATOM 538 C C . THR A 1 71 ? 25.865 8.838 -16.777 1.00 95.56 71 THR A C 1
ATOM 540 O O . THR A 1 71 ? 25.122 7.990 -16.273 1.00 95.56 71 THR A O 1
ATOM 543 N N . LYS A 1 72 ? 27.177 8.615 -16.941 1.00 95.62 72 LYS A N 1
ATOM 544 C CA . LYS A 1 72 ? 27.864 7.416 -16.422 1.00 95.62 72 LYS A CA 1
ATOM 545 C C . LYS A 1 72 ? 27.536 7.173 -14.942 1.00 95.62 72 LYS A C 1
ATOM 547 O O . LYS A 1 72 ? 27.192 6.054 -14.561 1.00 95.62 72 LYS A O 1
ATOM 552 N N . LYS A 1 73 ? 27.557 8.229 -14.123 1.00 92.44 73 LYS A N 1
ATOM 553 C CA . LYS A 1 73 ? 27.186 8.187 -12.702 1.00 92.44 73 LYS A CA 1
ATOM 554 C C . LYS A 1 73 ? 25.731 7.762 -12.493 1.00 92.44 73 LYS A C 1
ATOM 556 O O . LYS A 1 73 ? 25.464 6.942 -11.617 1.00 92.44 73 LYS A O 1
ATOM 561 N N . ASN A 1 74 ? 24.790 8.285 -13.285 1.00 89.12 74 ASN A N 1
ATOM 562 C CA . ASN A 1 74 ? 23.383 7.884 -13.185 1.00 89.12 74 ASN A CA 1
ATOM 563 C C . ASN A 1 74 ? 23.177 6.413 -13.563 1.00 89.12 74 ASN A C 1
ATOM 565 O O . ASN A 1 74 ? 22.415 5.721 -12.895 1.00 89.12 74 ASN A O 1
ATOM 569 N N . ILE A 1 75 ? 23.856 5.932 -14.608 1.00 92.62 75 ILE A N 1
ATOM 570 C CA . ILE A 1 75 ? 23.752 4.542 -15.071 1.00 92.62 75 ILE A CA 1
ATOM 571 C C . ILE A 1 75 ? 24.292 3.572 -14.012 1.00 92.62 75 ILE A C 1
ATOM 573 O O . ILE A 1 75 ? 23.671 2.539 -13.761 1.00 92.62 75 ILE A O 1
ATOM 577 N N . ALA A 1 76 ? 25.412 3.906 -13.360 1.00 89.19 76 ALA A N 1
ATOM 578 C CA . ALA A 1 76 ? 26.027 3.056 -12.342 1.00 89.19 76 ALA A CA 1
ATOM 579 C C . ALA A 1 76 ? 25.074 2.758 -11.169 1.00 89.19 76 ALA A C 1
ATOM 581 O O . ALA A 1 76 ? 24.932 1.603 -10.770 1.00 89.19 76 ALA A O 1
ATOM 582 N N . GLY A 1 77 ? 24.380 3.783 -10.666 1.00 84.12 77 GLY A N 1
ATOM 583 C CA . GLY A 1 77 ? 23.470 3.673 -9.521 1.00 84.12 77 GLY A CA 1
ATOM 584 C C . GLY A 1 77 ? 22.040 3.237 -9.852 1.00 84.12 77 GLY A C 1
ATOM 585 O O . GLY A 1 77 ? 21.185 3.302 -8.971 1.00 84.12 77 GLY A O 1
ATOM 586 N N . ARG A 1 78 ? 21.739 2.864 -11.104 1.00 84.75 78 ARG A N 1
ATOM 587 C CA . ARG A 1 78 ? 20.369 2.577 -11.550 1.00 84.75 78 ARG A CA 1
ATOM 588 C C . ARG A 1 78 ? 20.171 1.122 -11.941 1.00 84.75 78 ARG A C 1
ATOM 590 O O . ARG A 1 78 ? 20.975 0.549 -12.671 1.00 84.75 78 ARG A O 1
ATOM 597 N N . ASP A 1 79 ? 19.024 0.587 -11.540 1.00 85.81 79 ASP A N 1
ATOM 598 C CA . ASP A 1 79 ? 18.680 -0.830 -11.693 1.00 85.81 79 ASP A CA 1
ATOM 599 C C . ASP A 1 79 ? 17.393 -1.051 -12.509 1.00 85.81 79 ASP A C 1
ATOM 601 O O . ASP A 1 79 ? 17.027 -2.177 -12.835 1.00 85.81 79 ASP A O 1
ATOM 605 N N . ALA A 1 80 ? 16.712 0.033 -12.895 1.00 83.00 80 ALA A N 1
ATOM 606 C CA . ALA A 1 80 ? 15.486 0.000 -13.685 1.00 83.00 80 ALA A CA 1
ATOM 607 C C . ALA A 1 80 ? 15.637 0.782 -14.999 1.00 83.00 80 ALA A C 1
ATOM 609 O O . ALA A 1 80 ? 16.040 1.950 -14.992 1.00 83.00 80 ALA A O 1
ATOM 610 N N . PHE A 1 81 ? 15.289 0.149 -16.124 1.00 86.69 81 PHE A N 1
ATOM 611 C CA . PHE A 1 81 ? 15.541 0.698 -17.458 1.00 86.69 81 PHE A CA 1
ATOM 612 C C . PHE A 1 81 ? 14.360 0.549 -18.415 1.00 86.69 81 PHE A C 1
ATOM 614 O O . PHE A 1 81 ? 13.708 -0.490 -18.453 1.00 86.69 81 PHE A O 1
ATOM 621 N N . VAL A 1 82 ? 14.136 1.558 -19.257 1.00 88.12 82 VAL A N 1
ATOM 622 C CA . VAL A 1 82 ? 13.382 1.384 -20.506 1.00 88.12 82 VAL A CA 1
ATOM 623 C C . VAL A 1 82 ? 14.372 0.834 -21.525 1.00 88.12 82 VAL A C 1
ATOM 625 O O . VAL A 1 82 ? 15.318 1.522 -21.909 1.00 88.12 82 VAL A O 1
ATOM 628 N N . LEU A 1 83 ? 14.216 -0.436 -21.895 1.00 91.88 83 LEU A N 1
ATOM 629 C CA . LEU A 1 83 ? 15.258 -1.179 -22.609 1.00 91.88 83 LEU A CA 1
ATOM 630 C C . LEU A 1 83 ? 15.561 -0.581 -23.990 1.00 91.88 83 LEU A C 1
ATOM 632 O O . LEU A 1 83 ? 16.726 -0.480 -24.365 1.00 91.88 83 LEU A O 1
ATOM 636 N N . GLU A 1 84 ? 14.535 -0.172 -24.738 1.00 94.00 84 GLU A N 1
ATOM 637 C CA . GLU A 1 84 ? 14.697 0.465 -26.048 1.00 94.00 84 GLU A CA 1
ATOM 638 C C . GLU A 1 84 ? 15.475 1.782 -25.973 1.00 94.00 84 GLU A C 1
ATOM 640 O O . GLU A 1 84 ? 16.390 1.993 -26.768 1.00 94.00 84 GLU A O 1
ATOM 645 N N . ASP A 1 85 ? 15.159 2.620 -24.985 1.00 93.75 85 ASP A N 1
ATOM 646 C CA . ASP A 1 85 ? 15.815 3.904 -24.767 1.00 93.75 85 ASP A CA 1
ATOM 647 C C . ASP A 1 85 ? 17.283 3.681 -24.399 1.00 93.75 85 ASP A C 1
ATOM 649 O O . ASP A 1 85 ? 18.171 4.257 -25.018 1.00 93.75 85 ASP A O 1
ATOM 653 N N . PHE A 1 86 ? 17.545 2.787 -23.440 1.00 96.19 86 PHE A N 1
ATOM 654 C CA . PHE A 1 86 ? 18.895 2.504 -22.960 1.00 96.19 86 PHE A CA 1
ATOM 655 C C . PHE A 1 86 ? 19.821 2.012 -24.080 1.00 96.19 86 PHE A C 1
ATOM 657 O O . PHE A 1 86 ? 20.931 2.521 -24.244 1.00 96.19 86 PHE A O 1
ATOM 664 N N . LEU A 1 87 ? 19.358 1.053 -24.890 1.00 96.94 87 LEU A N 1
ATOM 665 C CA . LEU A 1 87 ? 20.151 0.520 -25.999 1.00 96.94 87 LEU A CA 1
ATOM 666 C C . LEU A 1 87 ? 20.353 1.552 -27.114 1.00 96.94 87 LEU A C 1
ATOM 668 O O . LEU A 1 87 ? 21.468 1.679 -27.622 1.00 96.94 87 LEU A O 1
ATOM 672 N N . ALA A 1 88 ? 19.309 2.299 -27.483 1.00 96.25 88 ALA A N 1
ATOM 673 C CA . ALA A 1 88 ? 19.411 3.329 -28.514 1.00 96.25 88 ALA A CA 1
ATOM 674 C C . ALA A 1 88 ? 20.327 4.482 -28.081 1.00 96.25 88 ALA A C 1
ATOM 676 O O . ALA A 1 88 ? 21.133 4.963 -28.875 1.00 96.25 88 ALA A O 1
ATOM 677 N N . GLY A 1 89 ? 20.256 4.893 -26.817 1.00 96.50 89 GLY A N 1
ATOM 678 C CA . GLY A 1 89 ? 21.092 5.951 -26.267 1.00 96.50 89 GLY A CA 1
ATOM 679 C C . GLY A 1 89 ? 22.567 5.599 -26.237 1.00 96.50 89 GLY A C 1
ATOM 680 O O . GLY A 1 89 ? 23.385 6.403 -26.684 1.00 96.50 89 GLY A O 1
ATOM 681 N N . ILE A 1 90 ? 22.902 4.394 -25.765 1.00 96.75 90 ILE A N 1
ATOM 682 C CA . ILE A 1 90 ? 24.281 3.888 -25.790 1.00 96.75 90 ILE A CA 1
ATOM 683 C C . ILE A 1 90 ? 24.768 3.746 -27.234 1.00 96.75 90 ILE A C 1
ATOM 685 O O . ILE A 1 90 ? 25.898 4.120 -27.549 1.00 96.75 90 ILE A O 1
ATOM 689 N N . PHE A 1 91 ? 23.923 3.249 -28.140 1.00 95.19 91 PHE A N 1
ATOM 690 C CA . PHE A 1 91 ? 24.264 3.162 -29.558 1.00 95.19 91 PHE A CA 1
ATOM 691 C C . PHE A 1 91 ? 24.613 4.538 -30.148 1.00 95.19 91 PHE A C 1
ATOM 693 O O . PHE A 1 91 ? 25.642 4.685 -30.803 1.00 95.19 91 PHE A O 1
ATOM 700 N N . LEU A 1 92 ? 23.809 5.566 -29.874 1.00 95.00 92 LEU A N 1
ATOM 701 C CA . LEU A 1 92 ? 24.086 6.925 -30.343 1.00 95.00 92 LEU A CA 1
ATOM 702 C C . LEU A 1 92 ? 25.355 7.503 -29.714 1.00 95.00 92 LEU A C 1
ATOM 704 O O . LEU A 1 92 ? 26.167 8.101 -30.416 1.00 95.00 92 LEU A O 1
ATOM 708 N N . TYR A 1 93 ? 25.571 7.294 -28.412 1.00 95.12 93 TYR A N 1
ATOM 709 C CA . TYR A 1 93 ? 26.805 7.727 -27.761 1.00 95.12 93 TYR A CA 1
ATOM 710 C C . TYR A 1 93 ? 28.033 7.076 -28.393 1.00 95.12 93 TYR A C 1
ATOM 712 O O . TYR A 1 93 ? 28.975 7.786 -28.741 1.00 95.12 93 TYR A O 1
ATOM 720 N N . THR A 1 94 ? 28.008 5.757 -28.584 1.00 91.50 94 THR A N 1
ATOM 721 C CA . THR A 1 94 ? 29.129 5.003 -29.160 1.00 91.50 94 THR A CA 1
ATOM 722 C C . THR A 1 94 ? 29.397 5.388 -30.613 1.00 91.50 94 THR A C 1
ATOM 724 O O . THR A 1 94 ? 30.554 5.552 -30.985 1.00 91.50 94 THR A O 1
ATOM 727 N N . ALA A 1 95 ? 28.357 5.619 -31.419 1.00 91.19 95 ALA A N 1
ATOM 728 C CA . ALA A 1 95 ? 28.504 6.050 -32.809 1.00 91.19 95 ALA A CA 1
ATOM 729 C C . ALA A 1 95 ? 29.160 7.435 -32.960 1.00 91.19 95 ALA A C 1
ATOM 731 O O . ALA A 1 95 ? 29.759 7.707 -34.001 1.00 91.19 95 ALA A O 1
ATOM 732 N N . VAL A 1 96 ? 29.045 8.295 -31.942 1.00 90.19 96 VAL A N 1
ATOM 733 C CA . VAL A 1 96 ? 29.568 9.671 -31.959 1.00 90.19 96 VAL A CA 1
ATOM 734 C C . VAL A 1 96 ? 30.905 9.800 -31.224 1.00 90.19 96 VAL A C 1
ATOM 736 O O . VAL A 1 96 ? 31.784 10.520 -31.687 1.00 90.19 96 VAL A O 1
ATOM 739 N N . ASN A 1 97 ? 31.061 9.137 -30.077 1.00 89.25 97 ASN A N 1
ATOM 740 C CA . ASN A 1 97 ? 32.125 9.439 -29.110 1.00 89.25 97 ASN A CA 1
ATOM 741 C C . ASN A 1 97 ? 33.193 8.345 -28.996 1.00 89.25 97 ASN A C 1
ATOM 743 O O . ASN A 1 97 ? 34.206 8.572 -28.344 1.00 89.25 97 ASN A O 1
ATOM 747 N N . VAL A 1 98 ? 32.993 7.173 -29.609 1.00 86.12 98 VAL A N 1
ATOM 748 C CA . VAL A 1 98 ? 33.927 6.043 -29.489 1.00 86.12 98 VAL A CA 1
ATOM 749 C C . VAL A 1 98 ? 34.616 5.785 -30.826 1.00 86.12 98 VAL A C 1
ATOM 751 O O . VAL A 1 98 ? 33.971 5.620 -31.863 1.00 86.12 98 VAL A O 1
ATOM 754 N N . GLU A 1 99 ? 35.951 5.729 -30.817 1.00 82.19 99 GLU A N 1
ATOM 755 C CA . GLU A 1 99 ? 36.718 5.427 -32.024 1.00 82.19 99 GLU A CA 1
ATOM 756 C C . GLU A 1 99 ? 36.482 3.973 -32.464 1.00 82.19 99 GLU A C 1
ATOM 758 O O . GLU A 1 99 ? 36.796 3.020 -31.759 1.00 82.19 99 GLU A O 1
ATOM 763 N N . ASN A 1 100 ? 35.966 3.786 -33.680 1.00 76.81 100 ASN A N 1
ATOM 764 C CA . ASN A 1 100 ? 35.646 2.463 -34.223 1.00 76.81 100 ASN A CA 1
ATOM 765 C C . ASN A 1 100 ? 36.699 1.921 -35.208 1.00 76.81 100 ASN A C 1
ATOM 767 O O . ASN A 1 100 ? 36.461 0.914 -35.883 1.00 76.81 100 ASN A O 1
ATOM 771 N N . ARG A 1 101 ? 37.826 2.623 -35.378 1.00 76.38 101 ARG A N 1
ATOM 772 C CA . ARG A 1 101 ? 38.850 2.324 -36.397 1.00 76.38 101 ARG A CA 1
ATOM 773 C C . ARG A 1 101 ? 39.812 1.231 -35.943 1.00 76.38 101 ARG A C 1
ATOM 775 O O . ARG A 1 101 ? 40.286 0.457 -36.780 1.00 76.38 101 ARG A O 1
ATOM 782 N N . ASN A 1 102 ? 40.039 1.149 -34.636 1.00 77.81 102 ASN A N 1
ATOM 783 C CA . ASN A 1 102 ? 40.973 0.236 -33.998 1.00 77.81 102 ASN A CA 1
ATOM 784 C C . ASN A 1 102 ? 40.205 -0.893 -33.298 1.00 77.81 102 ASN A C 1
ATOM 786 O O . ASN A 1 102 ? 39.120 -0.690 -32.763 1.00 77.81 102 ASN A O 1
ATOM 790 N N . CYS A 1 103 ? 40.752 -2.107 -33.355 1.00 71.62 103 CYS A N 1
ATOM 791 C CA . CYS A 1 103 ? 40.184 -3.267 -32.669 1.00 71.62 103 CYS A CA 1
ATOM 792 C C . CYS A 1 103 ? 40.858 -3.369 -31.309 1.00 71.62 103 CYS A C 1
ATOM 794 O O . CYS A 1 103 ? 41.883 -4.044 -31.186 1.00 71.62 103 CYS A O 1
ATOM 796 N N . GLU A 1 104 ? 40.318 -2.633 -30.341 1.00 73.25 104 GLU A N 1
ATOM 797 C CA . GLU A 1 104 ? 40.852 -2.584 -28.983 1.00 73.25 104 GLU A CA 1
ATOM 798 C C . GLU A 1 104 ? 40.909 -3.978 -28.351 1.00 73.25 104 GLU A C 1
ATOM 800 O O . GLU A 1 104 ? 40.025 -4.816 -28.562 1.00 73.25 104 GLU A O 1
ATOM 805 N N . GLU A 1 105 ? 41.945 -4.242 -27.548 1.00 70.56 105 GLU A N 1
ATOM 806 C CA . GLU A 1 105 ? 42.143 -5.563 -26.930 1.00 70.56 105 GLU A CA 1
ATOM 807 C C . GLU A 1 105 ? 40.958 -5.984 -26.056 1.00 70.56 105 GLU A C 1
ATOM 809 O O . GLU A 1 105 ? 40.639 -7.171 -25.965 1.00 70.56 105 GLU A O 1
ATOM 814 N N . ASN A 1 106 ? 40.259 -5.011 -25.470 1.00 69.12 106 ASN A N 1
ATOM 815 C CA . ASN A 1 106 ? 39.089 -5.240 -24.631 1.00 69.12 106 ASN A CA 1
ATOM 816 C C . ASN A 1 106 ? 37.900 -5.834 -25.403 1.00 69.12 106 ASN A C 1
ATOM 818 O O . ASN A 1 106 ? 37.135 -6.602 -24.826 1.00 69.12 106 ASN A O 1
ATOM 822 N N . VAL A 1 107 ? 37.786 -5.597 -26.716 1.00 66.56 107 VAL A N 1
ATOM 823 C CA . VAL A 1 107 ? 36.726 -6.195 -27.554 1.00 66.56 107 VAL A CA 1
ATOM 824 C C . VAL A 1 107 ? 36.840 -7.723 -27.584 1.00 66.56 107 VAL A C 1
ATOM 826 O O . VAL A 1 107 ? 35.832 -8.422 -27.638 1.00 66.56 107 VAL A O 1
ATOM 829 N N . LYS A 1 108 ? 38.062 -8.266 -27.485 1.00 67.19 108 LYS A N 1
ATOM 830 C CA . LYS A 1 108 ? 38.310 -9.719 -27.470 1.00 67.19 108 LYS A CA 1
ATOM 831 C C . LYS A 1 108 ? 37.925 -10.391 -26.145 1.00 67.19 108 LYS A C 1
ATOM 833 O O . LYS A 1 108 ? 37.923 -11.616 -26.087 1.00 67.19 108 LYS A O 1
ATOM 838 N N . LYS A 1 109 ? 37.629 -9.613 -25.096 1.00 74.94 109 LYS A N 1
ATOM 839 C CA . LYS A 1 109 ? 37.272 -10.107 -23.754 1.00 74.94 109 LYS A CA 1
ATOM 840 C C . LYS A 1 109 ? 35.763 -10.312 -23.572 1.00 74.94 109 LYS A C 1
ATOM 842 O O . LYS A 1 109 ? 35.348 -10.876 -22.567 1.00 74.94 109 LYS A O 1
ATOM 847 N N . ILE A 1 110 ? 34.949 -9.889 -24.542 1.00 81.62 110 ILE A N 1
ATOM 848 C CA . ILE A 1 110 ? 33.496 -10.082 -24.529 1.00 81.62 110 ILE A CA 1
ATOM 849 C C . ILE A 1 110 ? 33.196 -11.493 -25.050 1.00 81.62 110 ILE A C 1
ATOM 851 O O . ILE A 1 110 ? 32.998 -11.697 -26.248 1.00 81.62 110 ILE A O 1
ATOM 855 N N . THR A 1 111 ? 33.225 -12.476 -24.153 1.00 86.81 111 THR A N 1
ATOM 856 C CA . THR A 1 111 ? 32.951 -13.890 -24.457 1.00 86.81 111 THR A CA 1
ATOM 857 C C . THR A 1 111 ? 31.610 -14.345 -23.879 1.00 86.81 111 THR A C 1
ATOM 859 O O . THR A 1 111 ? 30.978 -13.625 -23.101 1.00 86.81 111 THR A O 1
ATOM 862 N N . ASP A 1 112 ? 31.172 -15.557 -24.229 1.00 86.00 112 ASP A N 1
ATOM 863 C CA . ASP A 1 112 ? 29.984 -16.158 -23.613 1.00 86.00 112 ASP A CA 1
ATOM 864 C C . ASP A 1 112 ? 30.158 -16.307 -22.093 1.00 86.00 112 ASP A C 1
ATOM 866 O O . ASP A 1 112 ? 29.212 -16.057 -21.347 1.00 86.00 112 ASP A O 1
ATOM 870 N N . GLU A 1 113 ? 31.365 -16.630 -21.618 1.00 89.12 113 GLU A N 1
ATOM 871 C CA . GLU A 1 113 ? 31.686 -16.719 -20.188 1.00 89.12 113 GLU A CA 1
ATOM 872 C C . GLU A 1 113 ? 31.558 -15.359 -19.493 1.00 89.12 113 GLU A C 1
ATOM 874 O O . GLU A 1 113 ? 31.020 -15.283 -18.389 1.00 89.12 113 GLU A O 1
ATOM 879 N N . TYR A 1 114 ? 31.998 -14.277 -20.146 1.00 89.81 114 TYR A N 1
ATOM 880 C CA . TYR A 1 114 ? 31.833 -12.920 -19.621 1.00 89.81 114 TYR A CA 1
ATOM 881 C C . TYR A 1 114 ? 30.349 -12.572 -19.452 1.00 89.81 114 TYR A C 1
ATOM 883 O O . TYR A 1 114 ? 29.942 -12.135 -18.379 1.00 89.81 114 TYR A O 1
ATOM 891 N N . ILE A 1 115 ? 29.512 -12.843 -20.458 1.00 88.44 115 ILE A N 1
ATOM 892 C CA . ILE A 1 115 ? 28.063 -12.599 -20.361 1.00 88.44 115 ILE A CA 1
ATOM 893 C C . ILE A 1 115 ? 27.409 -13.486 -19.287 1.00 88.44 115 ILE A C 1
ATOM 895 O O . ILE A 1 115 ? 26.572 -13.007 -18.522 1.00 88.44 115 ILE A O 1
ATOM 899 N N . GLN A 1 116 ? 27.798 -14.760 -19.193 1.00 89.75 116 GLN A N 1
ATOM 900 C CA . GLN A 1 116 ? 27.277 -15.699 -18.190 1.00 89.75 116 GLN A CA 1
ATOM 901 C C . GLN A 1 116 ? 27.698 -15.343 -16.760 1.00 89.75 116 GLN A C 1
ATOM 903 O O . GLN A 1 116 ? 26.981 -15.679 -15.817 1.00 89.75 116 GLN A O 1
ATOM 908 N N . SER A 1 117 ? 28.809 -14.622 -16.580 1.00 93.25 117 SER A N 1
ATOM 909 C CA . SER A 1 117 ? 29.264 -14.176 -15.256 1.00 93.25 117 SER A CA 1
ATOM 910 C C . SER A 1 117 ? 28.229 -13.299 -14.530 1.00 93.25 117 SER A C 1
ATOM 912 O O . SER A 1 117 ? 28.205 -13.256 -13.299 1.00 93.25 117 SER A O 1
ATOM 914 N N . PHE A 1 118 ? 27.307 -12.678 -15.276 1.00 93.19 118 PHE A N 1
ATOM 915 C CA . PHE A 1 118 ? 26.232 -11.840 -14.747 1.00 93.19 118 PHE A CA 1
ATOM 916 C C . PHE A 1 118 ? 24.944 -12.602 -14.386 1.00 93.19 118 PHE A C 1
ATOM 918 O O . PHE A 1 118 ? 24.011 -11.980 -13.876 1.00 93.19 118 PHE A O 1
ATOM 925 N N . GLU A 1 119 ? 24.849 -13.922 -14.605 1.00 89.56 119 GLU A N 1
ATOM 926 C CA . GLU A 1 119 ? 23.591 -14.672 -14.408 1.00 89.56 119 GLU A CA 1
ATOM 927 C C . GLU A 1 119 ? 23.055 -14.547 -12.971 1.00 89.56 119 GLU A C 1
ATOM 929 O O . GLU A 1 119 ? 21.854 -14.373 -12.768 1.00 89.56 119 GLU A O 1
ATOM 934 N N . ALA A 1 120 ? 23.944 -14.524 -11.972 1.00 90.19 120 ALA A N 1
ATOM 935 C CA . ALA A 1 120 ? 23.571 -14.355 -10.565 1.00 90.19 120 ALA A CA 1
ATOM 936 C C . ALA A 1 120 ? 22.950 -12.979 -10.246 1.00 90.19 120 ALA A C 1
ATOM 938 O O . ALA A 1 120 ? 22.244 -12.841 -9.252 1.00 90.19 120 ALA A O 1
ATOM 939 N N . GLN A 1 121 ? 23.200 -11.963 -11.076 1.00 87.62 121 GLN A N 1
ATOM 940 C CA . GLN A 1 121 ? 22.718 -10.588 -10.891 1.00 87.62 121 GLN A CA 1
ATOM 941 C C . GLN A 1 121 ? 21.509 -10.266 -11.779 1.00 87.62 121 GLN A C 1
ATOM 943 O O . GLN A 1 121 ? 20.987 -9.153 -11.749 1.00 87.62 121 GLN A O 1
ATOM 948 N N . LYS A 1 122 ? 21.032 -11.230 -12.574 1.00 81.50 122 LYS A N 1
ATOM 949 C CA . LYS A 1 122 ? 19.959 -11.049 -13.561 1.00 81.50 122 LYS A CA 1
ATOM 950 C C . LYS A 1 122 ? 18.677 -10.450 -12.979 1.00 81.50 122 LYS A C 1
ATOM 952 O O . LYS A 1 122 ? 18.009 -9.673 -13.660 1.00 81.50 122 LYS A O 1
ATOM 957 N N . THR A 1 123 ? 18.342 -10.805 -11.738 1.00 78.62 123 THR A N 1
ATOM 958 C CA . THR A 1 123 ? 17.153 -10.319 -11.017 1.00 78.62 123 THR A CA 1
ATOM 959 C C . THR A 1 123 ? 17.295 -8.893 -10.494 1.00 78.62 123 THR A C 1
ATOM 961 O O . THR A 1 123 ? 16.295 -8.304 -10.102 1.00 78.62 123 THR A O 1
ATOM 964 N N . ASN A 1 124 ? 18.504 -8.326 -10.503 1.00 83.50 124 ASN A N 1
ATOM 965 C CA . ASN A 1 124 ? 18.744 -6.959 -10.044 1.00 83.50 124 ASN A CA 1
ATOM 966 C C . ASN A 1 124 ? 18.288 -5.925 -11.079 1.00 83.50 124 ASN A C 1
ATOM 968 O O . ASN A 1 124 ? 18.157 -4.761 -10.738 1.00 83.50 124 ASN A O 1
ATOM 972 N N . ILE A 1 125 ? 18.040 -6.325 -12.332 1.00 86.25 125 ILE A N 1
ATOM 973 C CA . ILE A 1 125 ? 17.580 -5.418 -13.386 1.00 86.25 125 ILE A CA 1
ATOM 974 C C . ILE A 1 125 ? 16.073 -5.549 -13.596 1.00 86.25 125 ILE A C 1
ATOM 976 O O . ILE A 1 125 ? 15.564 -6.633 -13.880 1.00 86.25 125 ILE A O 1
ATOM 980 N N . SER A 1 126 ? 15.380 -4.414 -13.530 1.00 78.25 126 SER A N 1
ATOM 981 C CA . SER A 1 126 ? 13.952 -4.281 -13.831 1.00 78.25 126 SER A CA 1
ATOM 982 C C . SER A 1 126 ? 13.720 -3.500 -15.128 1.00 78.25 126 SER A C 1
ATOM 984 O O . SER A 1 126 ? 14.477 -2.588 -15.463 1.00 78.25 126 SER A O 1
ATOM 986 N N . PHE A 1 127 ? 12.644 -3.820 -15.852 1.00 79.88 127 PHE A N 1
ATOM 987 C CA . PHE A 1 127 ? 12.287 -3.132 -17.097 1.00 79.88 127 PHE A CA 1
ATOM 988 C C . PHE A 1 127 ? 11.038 -2.265 -16.932 1.00 79.88 127 PHE A C 1
ATOM 990 O O . PHE A 1 127 ? 10.006 -2.734 -16.457 1.00 79.88 127 PHE A O 1
ATOM 997 N N . LEU A 1 128 ? 11.148 -1.002 -17.344 1.00 74.62 128 LEU A N 1
ATOM 998 C CA . LEU A 1 128 ? 10.093 0.010 -17.307 1.00 74.62 128 LEU A CA 1
ATOM 999 C C . LEU A 1 128 ? 9.450 0.175 -18.689 1.00 74.62 128 LEU A C 1
ATOM 1001 O O . LEU A 1 128 ? 10.085 -0.067 -19.714 1.00 74.62 128 LEU A O 1
ATOM 1005 N N . THR A 1 129 ? 8.208 0.658 -18.723 1.00 67.81 129 THR A N 1
ATOM 1006 C CA . THR A 1 129 ? 7.515 1.022 -19.971 1.00 67.81 129 THR A CA 1
ATOM 1007 C C . THR A 1 129 ? 7.855 2.430 -20.467 1.00 67.81 129 THR A C 1
ATOM 1009 O O . THR A 1 129 ? 7.778 2.675 -21.667 1.00 67.81 129 THR A O 1
ATOM 1012 N N . ALA A 1 130 ? 8.206 3.352 -19.566 1.00 68.25 130 ALA A N 1
ATOM 1013 C CA . ALA A 1 130 ? 8.672 4.706 -19.868 1.00 68.25 130 ALA A CA 1
ATOM 1014 C C . ALA A 1 130 ? 9.453 5.276 -18.670 1.00 68.25 130 ALA A C 1
ATOM 1016 O O . ALA A 1 130 ? 9.165 4.926 -17.524 1.00 68.25 130 ALA A O 1
ATOM 1017 N N . TYR A 1 131 ? 10.406 6.178 -18.923 1.00 60.81 131 TYR A N 1
ATOM 1018 C CA . TYR A 1 131 ? 10.981 7.018 -17.877 1.00 60.81 131 TYR A CA 1
ATOM 1019 C C . TYR A 1 131 ? 10.039 8.199 -17.660 1.00 60.81 131 TYR A C 1
ATOM 1021 O O . TYR A 1 131 ? 9.875 9.042 -18.541 1.00 60.81 131 TYR A O 1
ATOM 1029 N N . SER A 1 132 ? 9.399 8.278 -16.501 1.00 51.69 132 SER A N 1
ATOM 1030 C CA . SER A 1 132 ? 8.713 9.501 -16.096 1.00 51.69 132 SER A CA 1
ATOM 1031 C C . SER A 1 132 ? 9.761 10.600 -15.904 1.00 51.69 132 SER A C 1
ATOM 1033 O O . SER A 1 132 ? 10.693 10.459 -15.111 1.00 51.69 132 SER A O 1
ATOM 1035 N N . ARG A 1 133 ? 9.632 11.695 -16.665 1.00 43.28 133 ARG A N 1
ATOM 1036 C CA . ARG A 1 133 ? 10.373 12.940 -16.424 1.00 43.28 133 ARG A CA 1
ATOM 1037 C C . ARG A 1 133 ? 9.865 13.534 -15.114 1.00 43.28 133 ARG A C 1
ATOM 1039 O O . ARG A 1 133 ? 8.924 14.315 -15.113 1.00 43.28 133 ARG A O 1
ATOM 1046 N N . PHE A 1 134 ? 10.454 13.123 -14.002 1.00 38.53 134 PHE A N 1
ATOM 1047 C CA . PHE A 1 134 ? 10.222 13.766 -12.720 1.00 38.53 134 PHE A CA 1
ATOM 1048 C C . PHE A 1 134 ? 11.126 15.004 -12.657 1.00 38.53 134 PHE A C 1
ATOM 1050 O O . PHE A 1 134 ? 12.337 14.872 -12.491 1.00 38.53 134 PHE A O 1
ATOM 1057 N N . SER A 1 135 ? 10.572 16.201 -12.869 1.00 42.38 135 SER A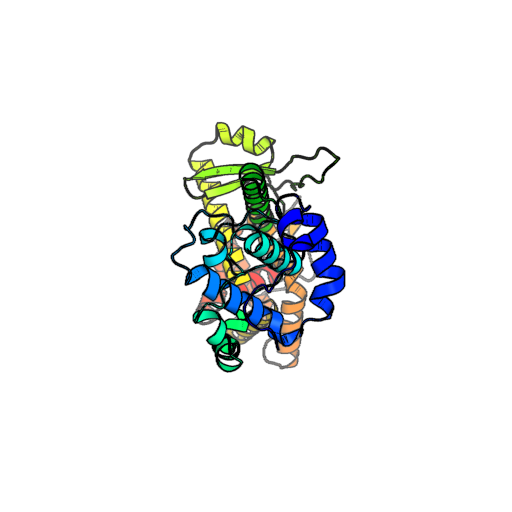 N 1
ATOM 1058 C CA . SER A 1 135 ? 11.233 17.430 -12.404 1.00 42.38 135 SER A CA 1
ATOM 1059 C C . SER A 1 135 ? 11.232 17.427 -10.873 1.00 42.38 135 SER A C 1
ATOM 1061 O O . SER A 1 135 ? 10.408 16.743 -10.277 1.00 42.38 135 SER A O 1
ATOM 1063 N N . THR A 1 136 ? 12.126 18.165 -10.218 1.00 39.78 136 THR A N 1
ATOM 1064 C CA . THR A 1 136 ? 12.140 18.270 -8.748 1.00 39.78 136 THR A CA 1
ATOM 1065 C C . THR A 1 136 ? 10.827 18.836 -8.215 1.00 39.78 136 THR A C 1
ATOM 1067 O O . THR A 1 136 ? 10.293 18.298 -7.264 1.00 39.78 136 THR A O 1
ATOM 1070 N N . GLU A 1 137 ? 10.235 19.820 -8.896 1.00 37.88 137 GLU A N 1
ATOM 1071 C CA . GLU A 1 137 ? 8.914 20.362 -8.540 1.00 37.88 137 GLU A CA 1
ATOM 1072 C C . GLU A 1 137 ? 7.801 19.320 -8.696 1.00 37.88 137 GLU A C 1
ATOM 1074 O O . GLU A 1 137 ? 6.955 19.194 -7.824 1.00 37.88 137 GLU A O 1
ATOM 1079 N N . THR A 1 138 ? 7.820 18.513 -9.760 1.00 37.72 138 THR A N 1
ATOM 1080 C CA . THR A 1 138 ? 6.848 17.425 -9.938 1.00 37.72 138 THR A CA 1
ATOM 1081 C C . THR A 1 138 ? 7.148 16.242 -9.016 1.00 37.72 138 THR A C 1
ATOM 1083 O O . THR A 1 138 ? 6.233 15.530 -8.636 1.00 37.72 138 THR A O 1
ATOM 1086 N N . ALA A 1 139 ? 8.402 16.013 -8.627 1.00 34.94 139 ALA A N 1
ATOM 1087 C CA . ALA A 1 139 ? 8.784 15.014 -7.636 1.00 34.94 139 ALA A CA 1
ATOM 1088 C C . ALA A 1 139 ? 8.361 15.446 -6.233 1.00 34.94 139 ALA A C 1
ATOM 1090 O O . ALA A 1 139 ? 7.909 14.595 -5.484 1.00 34.94 139 ALA A O 1
ATOM 1091 N N . ASP A 1 140 ? 8.441 16.738 -5.914 1.00 37.69 140 ASP A N 1
ATOM 1092 C CA . ASP A 1 140 ? 7.959 17.325 -4.667 1.00 37.69 140 ASP A CA 1
ATOM 1093 C C . ASP A 1 140 ? 6.431 17.358 -4.648 1.00 37.69 140 ASP A C 1
ATOM 1095 O O . ASP A 1 140 ? 5.840 16.963 -3.657 1.00 37.69 140 ASP A O 1
ATOM 1099 N N . GLU A 1 141 ? 5.761 17.718 -5.745 1.00 42.69 141 GLU A N 1
ATOM 1100 C CA . GLU A 1 141 ? 4.300 17.616 -5.863 1.00 42.69 141 GLU A CA 1
ATOM 1101 C C . GLU A 1 141 ? 3.826 16.164 -5.785 1.00 42.69 141 GLU A C 1
ATOM 1103 O O . GLU A 1 141 ? 2.852 15.885 -5.100 1.00 42.69 141 GLU A O 1
ATOM 1108 N N . ILE A 1 142 ? 4.528 15.216 -6.412 1.00 39.19 142 ILE A N 1
ATOM 1109 C CA . ILE A 1 142 ? 4.211 13.786 -6.319 1.00 39.19 142 ILE A CA 1
ATOM 1110 C C . ILE A 1 142 ? 4.581 13.230 -4.951 1.00 39.19 142 ILE A C 1
ATOM 1112 O O . ILE A 1 142 ? 3.867 12.367 -4.460 1.00 39.19 142 ILE A O 1
ATOM 1116 N N . ALA A 1 143 ? 5.650 13.693 -4.307 1.00 40.94 143 ALA A N 1
ATOM 1117 C CA . ALA A 1 143 ? 6.000 13.310 -2.945 1.00 40.94 143 ALA A CA 1
ATOM 1118 C C . ALA A 1 143 ? 4.980 13.874 -1.959 1.00 40.94 143 ALA A C 1
ATOM 1120 O O . ALA A 1 143 ? 4.545 13.141 -1.083 1.00 40.94 143 ALA A O 1
ATOM 1121 N N . ILE A 1 144 ? 4.528 15.116 -2.141 1.00 50.47 144 ILE A N 1
ATOM 1122 C CA . ILE A 1 144 ? 3.451 15.742 -1.371 1.00 50.47 144 ILE A CA 1
ATOM 1123 C C . ILE A 1 144 ? 2.136 15.013 -1.630 1.00 50.47 144 ILE A C 1
ATOM 1125 O O . ILE A 1 144 ? 1.438 14.711 -0.669 1.00 50.47 144 ILE A O 1
ATOM 1129 N N . ASP A 1 145 ? 1.802 14.669 -2.872 1.00 58.56 145 ASP A N 1
ATOM 1130 C CA . ASP A 1 145 ? 0.596 13.908 -3.206 1.00 58.56 145 ASP A CA 1
ATOM 1131 C C . ASP A 1 145 ? 0.682 12.477 -2.668 1.00 58.56 145 ASP A C 1
ATOM 1133 O O . ASP A 1 145 ? -0.292 11.982 -2.116 1.00 58.56 145 ASP A O 1
ATOM 1137 N N . THR A 1 146 ? 1.840 11.819 -2.746 1.00 56.34 146 THR A N 1
ATOM 1138 C CA . THR A 1 146 ? 2.074 10.466 -2.211 1.00 56.34 146 THR A CA 1
ATOM 1139 C C . THR A 1 146 ? 2.021 10.475 -0.690 1.00 56.34 146 THR A C 1
ATOM 1141 O O . THR A 1 146 ? 1.368 9.629 -0.094 1.00 56.34 146 THR A O 1
ATOM 1144 N N . HIS A 1 147 ? 2.649 11.454 -0.050 1.00 69.62 147 HIS A N 1
ATOM 1145 C CA . HIS A 1 147 ? 2.623 11.632 1.394 1.00 69.62 147 HIS A CA 1
ATOM 1146 C C . HIS A 1 147 ? 1.213 11.993 1.883 1.00 69.62 147 HIS A C 1
ATOM 1148 O O . HIS A 1 147 ? 0.704 11.386 2.819 1.00 69.62 147 HIS A O 1
ATOM 1154 N N . SER A 1 148 ? 0.511 12.882 1.176 1.00 68.44 148 SER A N 1
ATOM 1155 C CA . SER A 1 148 ? -0.906 13.179 1.416 1.00 68.44 148 SER A CA 1
ATOM 1156 C C . SER A 1 148 ? -1.781 11.943 1.223 1.00 68.44 148 SER A C 1
ATOM 1158 O O . SER A 1 148 ? -2.708 11.734 1.995 1.00 68.44 148 SER A O 1
ATOM 1160 N N . LEU A 1 149 ? -1.502 11.112 0.214 1.00 64.06 149 LEU A N 1
ATOM 1161 C CA . LEU A 1 149 ? -2.190 9.845 -0.037 1.00 64.06 149 LEU A CA 1
ATOM 1162 C C . LEU A 1 149 ? -1.954 8.841 1.090 1.00 64.06 149 LEU A C 1
ATOM 1164 O O . LEU A 1 149 ? -2.902 8.159 1.471 1.00 64.06 149 LEU A O 1
ATOM 1168 N N . VAL A 1 150 ? -0.733 8.769 1.629 1.00 65.69 150 VAL A N 1
ATOM 1169 C CA . VAL A 1 150 ? -0.413 7.957 2.810 1.00 65.69 150 VAL A CA 1
ATOM 1170 C C . VAL A 1 150 ? -1.242 8.444 3.991 1.00 65.69 150 VAL A C 1
ATOM 1172 O O . VAL A 1 150 ? -2.068 7.674 4.463 1.00 65.69 150 VAL A O 1
ATOM 1175 N N . LEU A 1 151 ? -1.154 9.727 4.361 1.00 71.56 151 LEU A N 1
ATOM 1176 C CA . LEU A 1 151 ? -1.936 10.332 5.454 1.00 71.56 151 LEU A CA 1
ATOM 1177 C C . LEU A 1 151 ? -3.458 10.151 5.271 1.00 71.56 151 LEU A C 1
ATOM 1179 O O . LEU A 1 151 ? -4.209 9.903 6.219 1.00 71.56 151 LEU A O 1
ATOM 1183 N N . LEU A 1 152 ? -3.946 10.245 4.032 1.00 68.81 152 LEU A N 1
ATOM 1184 C CA . LEU A 1 152 ? -5.340 9.961 3.692 1.00 68.81 152 LEU A CA 1
ATOM 1185 C C . LEU A 1 152 ? -5.673 8.477 3.848 1.00 68.81 152 LEU A C 1
ATOM 1187 O O . LEU A 1 152 ? -6.778 8.156 4.272 1.00 68.81 152 LEU A O 1
ATOM 1191 N N . ALA A 1 153 ? -4.762 7.564 3.527 1.00 61.91 153 ALA A N 1
ATOM 1192 C CA . ALA A 1 153 ? -4.966 6.141 3.752 1.00 61.91 153 ALA A CA 1
ATOM 1193 C C . ALA A 1 153 ? -5.034 5.814 5.253 1.00 61.91 153 ALA A C 1
ATOM 1195 O O . ALA A 1 153 ? -5.929 5.061 5.645 1.00 61.91 153 ALA A O 1
ATOM 1196 N N . GLU A 1 154 ? -4.186 6.427 6.091 1.00 68.19 154 GLU A N 1
ATOM 1197 C CA . GLU A 1 154 ? -4.206 6.225 7.555 1.00 68.19 154 GLU A CA 1
ATOM 1198 C C . GLU A 1 154 ? -5.524 6.677 8.170 1.00 68.19 154 GLU A C 1
ATOM 1200 O O . GLU A 1 154 ? -6.124 5.980 8.987 1.00 68.19 154 GLU A O 1
ATOM 1205 N N . THR A 1 155 ? -6.036 7.812 7.702 1.00 69.06 155 THR A N 1
ATOM 1206 C CA . THR A 1 155 ? -7.303 8.389 8.171 1.00 69.06 155 THR A CA 1
ATOM 1207 C C . THR A 1 155 ? -8.541 7.814 7.471 1.00 69.06 155 THR A C 1
ATOM 1209 O O . THR A 1 155 ? -9.671 8.210 7.770 1.00 69.06 155 THR A O 1
ATOM 1212 N N . GLY A 1 156 ? -8.374 6.896 6.511 1.00 64.56 156 GLY A N 1
ATOM 1213 C CA . GLY A 1 156 ? -9.479 6.354 5.714 1.00 64.56 156 GLY A CA 1
ATOM 1214 C C . GLY A 1 156 ? -10.197 7.406 4.854 1.00 64.56 156 GLY A C 1
ATOM 1215 O O . GLY A 1 156 ? -11.405 7.303 4.622 1.00 64.56 156 GLY A O 1
ATOM 1216 N N . GLY A 1 157 ? -9.470 8.429 4.407 1.00 67.75 157 GLY A N 1
ATOM 1217 C CA . GLY A 1 157 ? -9.937 9.503 3.535 1.00 67.75 157 GLY A CA 1
ATOM 1218 C C . GLY A 1 157 ? -10.668 10.620 4.276 1.00 67.75 157 GLY A C 1
ATOM 1219 O O . GLY A 1 157 ? -11.558 11.249 3.702 1.00 67.75 157 GLY A O 1
ATOM 1220 N N . LYS A 1 158 ? -10.356 10.855 5.554 1.00 75.38 158 LYS A N 1
ATOM 1221 C CA . LYS A 1 158 ? -11.058 11.822 6.409 1.00 75.38 158 LYS A CA 1
ATOM 1222 C C . LYS A 1 158 ? -10.109 12.839 7.032 1.00 75.38 158 LYS A C 1
ATOM 1224 O O . LYS A 1 158 ? -8.946 12.567 7.274 1.00 75.38 158 LYS A O 1
ATOM 1229 N N . CYS A 1 159 ? -10.638 14.014 7.358 1.00 81.44 159 CYS A N 1
ATOM 1230 C CA . CYS A 1 159 ? -9.934 15.008 8.161 1.00 81.44 159 CYS A CA 1
ATOM 1231 C C . CYS A 1 159 ? -9.655 14.449 9.559 1.00 81.44 159 CYS A C 1
ATOM 1233 O O . CYS A 1 159 ? -10.597 14.095 10.272 1.00 81.44 159 CYS A O 1
ATOM 1235 N N . GLN A 1 160 ? -8.395 14.447 9.983 1.00 85.00 160 GLN A N 1
ATOM 1236 C CA . GLN A 1 160 ? -7.998 13.910 11.286 1.00 85.00 160 GLN A CA 1
ATOM 1237 C C . GLN A 1 160 ? -8.675 14.661 12.449 1.00 85.00 160 GLN A C 1
ATOM 1239 O O . GLN A 1 160 ? -9.212 14.044 13.367 1.00 85.00 160 GLN A O 1
ATOM 1244 N N . LYS A 1 161 ? -8.815 15.993 12.345 1.00 85.56 161 LYS A N 1
ATOM 1245 C CA . LYS A 1 161 ? -9.524 16.819 13.342 1.00 85.56 161 LYS A CA 1
ATOM 1246 C C . LYS A 1 161 ? -11.045 16.583 13.320 1.00 85.56 161 LYS A C 1
ATOM 1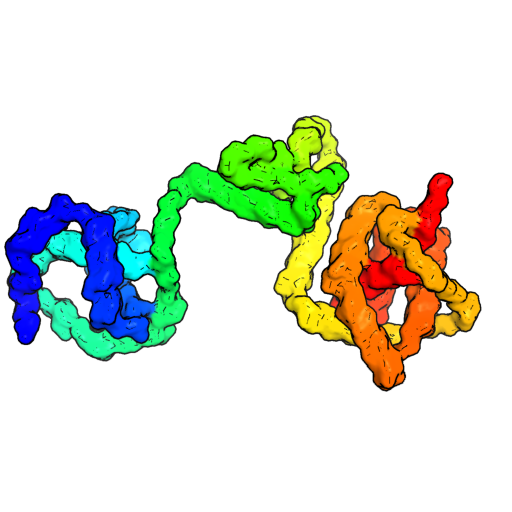248 O O . LYS A 1 161 ? -11.616 16.009 14.246 1.00 85.56 161 LYS A O 1
ATOM 1253 N N . CYS A 1 162 ? -11.743 16.963 12.246 1.00 83.12 162 CYS A N 1
ATOM 1254 C CA . CYS A 1 162 ? -13.218 16.975 12.231 1.00 83.12 162 CYS A CA 1
ATOM 1255 C C . CYS A 1 162 ? -13.886 15.705 11.668 1.00 83.12 162 CYS A C 1
ATOM 1257 O O . CYS A 1 162 ? -15.070 15.486 11.895 1.00 83.12 162 CYS A O 1
ATOM 1259 N N . GLY A 1 163 ? -13.153 14.836 10.964 1.00 71.06 163 GLY A N 1
ATOM 1260 C CA . GLY A 1 163 ? -13.661 13.574 10.391 1.00 71.06 163 GLY A CA 1
ATOM 1261 C C . GLY A 1 163 ? -14.454 13.717 9.099 1.00 71.06 163 GLY A C 1
ATOM 1262 O O . GLY A 1 163 ? -14.989 12.730 8.596 1.00 71.06 163 GLY A O 1
ATOM 1263 N N . ARG A 1 164 ? -14.551 14.935 8.553 1.00 75.25 164 ARG A N 1
ATOM 1264 C CA . ARG A 1 164 ? -15.176 15.171 7.248 1.00 75.25 164 ARG A CA 1
ATOM 1265 C C . ARG A 1 164 ? -14.389 14.429 6.167 1.00 75.25 164 ARG A C 1
ATOM 1267 O O . ARG A 1 164 ? -13.162 14.470 6.177 1.00 75.25 164 ARG A O 1
ATOM 1274 N N . LEU A 1 165 ? -15.096 13.782 5.242 1.00 70.44 165 LEU A N 1
ATOM 1275 C CA . LEU A 1 165 ? -14.485 13.130 4.084 1.00 70.44 165 LEU A CA 1
ATOM 1276 C C . LEU A 1 165 ? -13.712 14.147 3.240 1.00 70.44 165 LEU A C 1
ATOM 1278 O O . LEU A 1 165 ? -14.186 15.261 3.004 1.00 70.44 165 LEU A O 1
ATOM 1282 N N . LEU A 1 166 ? -12.529 13.742 2.796 1.00 70.12 166 LEU A N 1
ATOM 1283 C CA . LEU A 1 166 ? -11.621 14.533 1.983 1.00 70.12 166 LEU A CA 1
ATOM 1284 C C . LEU A 1 166 ? -11.565 13.956 0.562 1.00 70.12 166 LEU A C 1
ATOM 1286 O O . LEU A 1 166 ? -11.565 12.742 0.374 1.00 70.12 166 LEU A O 1
ATOM 1290 N N . GLY A 1 167 ? -11.544 14.832 -0.444 1.00 59.53 167 GLY A N 1
ATOM 1291 C CA . GLY A 1 167 ? -11.414 14.468 -1.860 1.00 59.53 167 GLY A CA 1
ATOM 1292 C C . GLY A 1 167 ? -10.057 14.886 -2.432 1.00 59.53 167 GLY A C 1
ATOM 1293 O O . GLY A 1 167 ? -9.495 15.889 -1.989 1.00 59.53 167 GLY A O 1
ATOM 1294 N N . ILE A 1 168 ? -9.560 14.128 -3.417 1.00 51.88 168 ILE A N 1
ATOM 1295 C CA . ILE A 1 168 ? -8.285 14.360 -4.122 1.00 51.88 168 ILE A CA 1
ATOM 1296 C C . ILE A 1 168 ? -8.562 14.938 -5.515 1.00 51.88 168 ILE A C 1
ATOM 1298 O O . ILE A 1 168 ? -9.517 14.526 -6.182 1.00 51.88 168 ILE A O 1
ATOM 1302 N N . LYS A 1 169 ? -7.717 15.873 -5.964 1.00 59.59 169 LYS A N 1
ATOM 1303 C CA . LYS A 1 169 ? -7.788 16.492 -7.293 1.00 59.59 169 LYS A CA 1
ATOM 1304 C C . LYS A 1 169 ? -7.619 15.436 -8.394 1.00 59.59 169 LYS A C 1
ATOM 1306 O O . LYS A 1 169 ? -6.668 14.662 -8.391 1.00 59.59 169 LYS A O 1
ATOM 1311 N N . LYS A 1 170 ? -8.510 15.456 -9.385 1.00 42.03 170 LYS A N 1
ATOM 1312 C CA . LYS A 1 170 ? -8.243 14.909 -10.723 1.00 42.03 170 LYS A CA 1
ATOM 1313 C C . LYS A 1 170 ? -8.299 16.061 -11.714 1.00 42.03 170 LYS A C 1
ATOM 1315 O O . LYS A 1 170 ? -9.150 16.938 -11.575 1.00 42.03 170 LYS A O 1
ATOM 1320 N N . GLU A 1 171 ? -7.367 16.082 -12.665 1.00 40.56 171 GLU A N 1
ATOM 1321 C CA . GLU A 1 171 ? -7.254 17.143 -13.670 1.00 40.56 171 GLU A CA 1
ATOM 1322 C C . GLU A 1 171 ? -8.619 17.501 -14.281 1.00 40.56 171 GLU A C 1
ATOM 1324 O O . GLU A 1 171 ? -9.335 16.635 -14.783 1.00 40.56 171 GLU A O 1
ATOM 1329 N N . GLY A 1 172 ? -8.977 18.788 -14.219 1.00 45.81 172 GLY A N 1
ATOM 1330 C CA . GLY A 1 172 ? -10.134 19.354 -14.919 1.00 45.81 172 GLY A CA 1
ATOM 1331 C C . GLY A 1 172 ? -11.345 19.756 -14.070 1.00 45.81 172 GLY A C 1
ATOM 1332 O O . GLY A 1 172 ? -12.185 20.477 -14.592 1.00 45.81 172 GLY A O 1
ATOM 1333 N N . ASN A 1 173 ? -11.443 19.382 -12.790 1.00 40.69 173 ASN A N 1
ATOM 1334 C CA . ASN A 1 173 ? -12.480 19.907 -11.886 1.00 40.69 173 ASN A CA 1
ATOM 1335 C C . ASN A 1 173 ? -11.863 20.297 -10.539 1.00 40.69 173 ASN A C 1
ATOM 1337 O O . ASN A 1 173 ? -11.210 19.478 -9.892 1.00 40.69 173 ASN A O 1
ATOM 1341 N N . ASP A 1 174 ? -12.067 21.547 -10.115 1.00 50.00 174 ASP A N 1
ATOM 1342 C CA . ASP A 1 174 ? -11.577 22.033 -8.826 1.00 50.00 174 ASP A CA 1
ATOM 1343 C C . ASP A 1 174 ? -12.232 21.268 -7.677 1.00 50.00 174 ASP A C 1
ATOM 1345 O O . ASP A 1 174 ? -13.418 21.437 -7.394 1.00 50.00 174 ASP A O 1
ATOM 1349 N N . VAL A 1 175 ? -11.432 20.467 -6.972 1.00 45.19 175 VAL A N 1
ATOM 1350 C CA . VAL A 1 175 ? -11.751 20.020 -5.621 1.00 45.19 175 VAL A CA 1
ATOM 1351 C C . VAL A 1 175 ? -10.465 19.953 -4.805 1.00 45.19 175 VAL A C 1
ATOM 1353 O O . VAL A 1 175 ? -9.610 19.103 -5.043 1.00 45.19 175 VAL A O 1
ATOM 1356 N N . ASN A 1 176 ? -10.336 20.850 -3.828 1.00 51.66 176 ASN A N 1
ATOM 1357 C CA . ASN A 1 176 ? -9.251 20.834 -2.855 1.00 51.66 176 ASN A CA 1
ATOM 1358 C C . ASN A 1 176 ? -9.868 20.808 -1.452 1.00 51.66 176 ASN A C 1
ATOM 1360 O O . ASN A 1 176 ? -10.365 21.831 -0.979 1.00 51.66 176 ASN A O 1
ATOM 1364 N N . TYR A 1 177 ? -9.869 19.639 -0.803 1.00 62.53 177 TYR A N 1
ATOM 1365 C CA . TYR A 1 177 ? -10.349 19.521 0.578 1.00 62.53 177 TYR A CA 1
ATOM 1366 C C . TYR A 1 177 ? -9.279 19.066 1.562 1.00 62.53 177 TYR A C 1
ATOM 1368 O O . TYR A 1 177 ? -9.401 19.449 2.714 1.00 62.53 177 TYR A O 1
ATOM 1376 N N . ALA A 1 178 ? -8.249 18.321 1.155 1.00 68.94 178 ALA A N 1
ATOM 1377 C CA . ALA A 1 178 ? -7.183 17.860 2.046 1.00 68.94 178 ALA A CA 1
ATOM 1378 C C . ALA A 1 178 ? -6.006 18.850 2.095 1.00 68.94 178 ALA A C 1
ATOM 1380 O O . ALA A 1 178 ? -5.536 19.318 1.059 1.00 68.94 178 ALA A O 1
ATOM 1381 N N . LYS A 1 179 ? -5.517 19.158 3.295 1.00 82.81 179 LYS A N 1
ATOM 1382 C CA . LYS A 1 179 ? -4.311 19.951 3.545 1.00 82.81 179 LYS A CA 1
ATOM 1383 C C . LYS A 1 179 ? -3.407 19.209 4.511 1.00 82.81 179 LYS A C 1
ATOM 1385 O O . LYS A 1 179 ? -3.856 18.846 5.595 1.00 82.81 179 LYS A O 1
ATOM 1390 N N . VAL A 1 180 ? -2.154 19.012 4.110 1.00 84.56 180 VAL A N 1
ATOM 1391 C CA . VAL A 1 180 ? -1.104 18.549 5.017 1.00 84.56 180 VAL A CA 1
ATOM 1392 C C . VAL A 1 180 ? -0.739 19.703 5.941 1.00 84.56 180 VAL A C 1
ATOM 1394 O O . VAL A 1 180 ? -0.502 20.821 5.479 1.00 84.56 180 VAL A O 1
ATOM 1397 N N . VAL A 1 181 ? -0.757 19.440 7.241 1.00 87.50 181 VAL A N 1
ATOM 1398 C CA . VAL A 1 181 ? -0.411 20.396 8.289 1.00 87.50 181 VAL A CA 1
ATOM 1399 C C . VAL A 1 181 ? 0.706 19.799 9.125 1.00 87.50 181 VAL A C 1
ATOM 1401 O O . VAL A 1 181 ? 0.548 18.718 9.690 1.00 87.50 181 VAL A O 1
ATOM 1404 N N . HIS A 1 182 ? 1.810 20.533 9.200 1.00 87.12 182 HIS A N 1
ATOM 1405 C CA . HIS A 1 182 ? 2.985 20.172 9.979 1.00 87.12 182 HIS A CA 1
ATOM 1406 C C . HIS A 1 182 ? 2.741 20.463 11.460 1.00 87.12 182 HIS A C 1
ATOM 1408 O O . HIS A 1 182 ? 2.434 21.605 11.821 1.00 87.12 182 HIS A O 1
ATOM 1414 N N . LEU A 1 183 ? 2.829 19.436 12.306 1.00 82.81 183 LEU A N 1
ATOM 1415 C CA . LEU A 1 183 ? 2.640 19.557 13.756 1.00 82.81 183 LEU A CA 1
ATOM 1416 C C . LEU A 1 183 ? 3.963 19.493 14.529 1.00 82.81 183 LEU A C 1
ATOM 1418 O O . LEU A 1 183 ? 4.070 20.138 15.570 1.00 82.81 18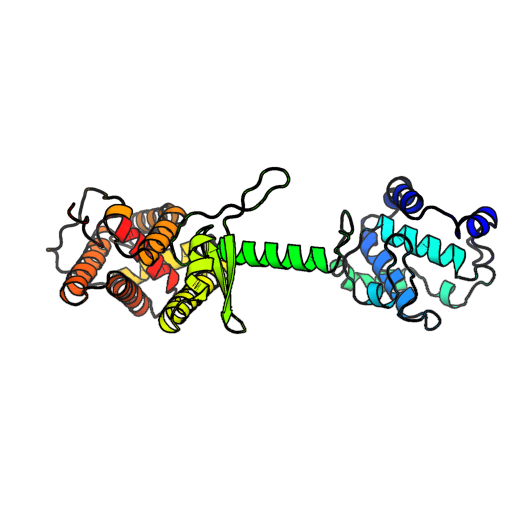3 LEU A O 1
ATOM 1422 N N . SER A 1 184 ? 4.953 18.747 14.033 1.00 79.75 184 SER A N 1
ATOM 1423 C CA . SER A 1 184 ? 6.302 18.607 14.608 1.00 79.75 184 SER A CA 1
ATOM 1424 C C . SER A 1 184 ? 7.327 18.423 13.484 1.00 79.75 184 SER A C 1
ATOM 1426 O O . SER A 1 184 ? 6.918 18.091 12.380 1.00 79.75 184 SER A O 1
ATOM 1428 N N . GLU A 1 185 ? 8.635 18.531 13.766 1.00 72.69 185 GLU A N 1
ATOM 1429 C CA . GLU A 1 185 ? 9.716 18.322 12.775 1.00 72.69 185 GLU A CA 1
ATOM 1430 C C . GLU A 1 185 ? 9.602 17.012 11.974 1.00 72.69 185 GLU A C 1
ATOM 1432 O O . GLU A 1 185 ? 10.132 16.919 10.867 1.00 72.69 185 GLU A O 1
ATOM 1437 N N . THR A 1 186 ? 8.921 16.005 12.524 1.00 73.75 186 THR A N 1
ATOM 1438 C CA . THR A 1 186 ? 8.758 14.679 11.921 1.00 73.75 186 THR A CA 1
ATOM 1439 C C . THR A 1 186 ? 7.315 14.330 11.578 1.00 73.75 186 THR A C 1
ATOM 1441 O O . THR A 1 186 ? 7.097 13.369 10.843 1.00 73.75 186 THR A O 1
ATOM 1444 N N . ASP A 1 187 ? 6.335 15.076 12.094 1.00 81.12 187 ASP A N 1
ATOM 1445 C CA . ASP A 1 187 ? 4.940 14.651 12.092 1.00 81.12 187 ASP A CA 1
ATOM 1446 C C . ASP A 1 187 ? 4.008 15.618 11.376 1.00 81.12 187 ASP A C 1
ATOM 1448 O O . ASP A 1 187 ? 3.750 16.746 11.809 1.00 81.12 187 ASP A O 1
ATOM 1452 N N . ASP A 1 188 ? 3.395 15.076 10.333 1.00 87.62 188 ASP A N 1
ATOM 1453 C CA . ASP A 1 188 ? 2.396 15.736 9.513 1.00 87.62 188 ASP A CA 1
ATOM 1454 C C . ASP A 1 188 ? 1.033 15.051 9.641 1.00 87.62 188 ASP A C 1
ATOM 1456 O O . ASP A 1 188 ? 0.935 13.826 9.760 1.00 87.62 188 ASP A O 1
ATOM 1460 N N . VAL A 1 189 ? -0.037 15.842 9.561 1.00 87.81 189 VAL A N 1
ATOM 1461 C CA . VAL A 1 189 ? -1.426 15.357 9.573 1.00 87.81 189 VAL A CA 1
ATOM 1462 C C . VAL A 1 189 ? -2.211 15.878 8.379 1.00 87.81 189 VAL A C 1
ATOM 1464 O O . VAL A 1 189 ? -1.876 16.918 7.814 1.00 87.81 189 VAL A O 1
ATOM 1467 N N . VAL A 1 190 ? -3.304 15.199 8.017 1.00 85.94 190 VAL A N 1
ATOM 1468 C CA . VAL A 1 190 ? -4.197 15.646 6.938 1.00 85.94 190 VAL A CA 1
ATOM 1469 C C . VAL A 1 190 ? -5.512 16.218 7.475 1.00 85.94 190 VAL A C 1
ATOM 1471 O O . VAL A 1 190 ? -6.277 15.560 8.185 1.00 85.94 190 VAL A O 1
ATOM 1474 N N . LEU A 1 191 ? -5.801 17.473 7.124 1.00 88.06 191 LEU A N 1
ATOM 1475 C CA . LEU A 1 191 ? -6.957 18.233 7.601 1.00 88.06 191 LEU A CA 1
ATOM 1476 C C . LEU A 1 191 ? -7.812 18.781 6.458 1.00 88.06 191 LEU A C 1
ATOM 1478 O O . LEU A 1 191 ? -7.361 18.894 5.321 1.00 88.06 191 LEU A O 1
ATOM 1482 N N . CYS A 1 192 ? -9.057 19.159 6.765 1.00 84.81 192 CYS A N 1
ATOM 1483 C CA . CYS A 1 192 ? -9.828 19.992 5.851 1.00 84.81 192 CYS A CA 1
ATOM 1484 C C . CYS A 1 192 ? -9.327 21.443 5.864 1.00 84.81 192 CYS A C 1
ATOM 1486 O O . CYS A 1 192 ? -8.714 21.875 6.838 1.00 84.81 192 CYS A O 1
ATOM 1488 N N . VAL A 1 193 ? -9.639 22.217 4.820 1.00 84.06 193 VAL A N 1
ATOM 1489 C CA . VAL A 1 193 ? -9.263 23.645 4.728 1.00 84.06 193 VAL A CA 1
ATOM 1490 C C . VAL A 1 193 ? -9.730 24.451 5.947 1.00 84.06 193 VAL A C 1
ATOM 1492 O O . VAL A 1 193 ? -8.998 25.310 6.429 1.00 84.06 193 VAL A O 1
ATOM 1495 N N . ASP A 1 194 ? -10.922 24.158 6.470 1.00 84.88 194 ASP A N 1
ATOM 1496 C CA . ASP A 1 194 ? -11.448 24.833 7.663 1.00 84.88 194 ASP A CA 1
ATOM 1497 C C . ASP A 1 194 ? -10.574 24.529 8.892 1.00 84.88 194 ASP A C 1
ATOM 1499 O O . ASP A 1 194 ? -10.128 25.438 9.589 1.00 84.88 194 ASP A O 1
ATOM 1503 N N . CYS A 1 195 ? -10.250 23.251 9.108 1.00 86.69 195 CYS A N 1
ATOM 1504 C CA . CYS A 1 195 ? -9.419 22.822 10.228 1.00 86.69 195 CYS A CA 1
ATOM 1505 C C . CYS A 1 195 ? -7.959 23.277 10.093 1.00 86.69 195 CYS A C 1
ATOM 1507 O O . CYS A 1 195 ? -7.359 23.602 11.108 1.00 86.69 195 CYS A O 1
ATOM 1509 N N . GLU A 1 196 ? -7.385 23.347 8.886 1.00 89.31 196 GLU A N 1
ATOM 1510 C CA . GLU A 1 196 ? -6.044 23.924 8.679 1.00 89.31 196 GLU A CA 1
ATOM 1511 C C . GLU A 1 196 ? -6.000 25.388 9.122 1.00 89.31 196 GLU A C 1
ATOM 1513 O O . GLU A 1 196 ? -5.081 25.788 9.837 1.00 89.31 196 GLU A O 1
ATOM 1518 N N . ARG A 1 197 ? -7.021 26.177 8.771 1.00 86.38 197 ARG A N 1
ATOM 1519 C CA . ARG A 1 197 ? -7.102 27.583 9.188 1.00 86.38 197 ARG A CA 1
ATOM 1520 C C . ARG A 1 197 ? -7.215 27.726 10.698 1.00 86.38 1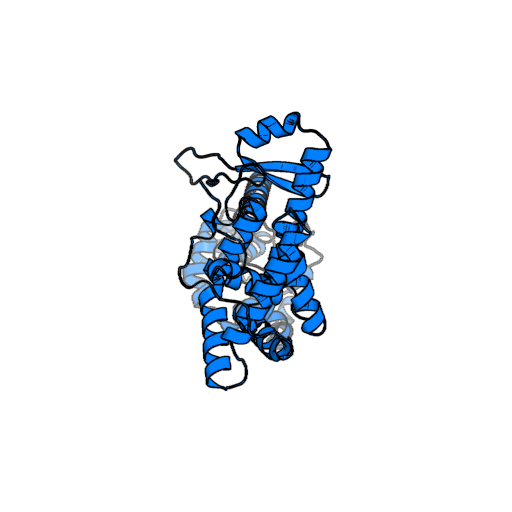97 ARG A C 1
ATOM 1522 O O . ARG A 1 197 ? -6.580 28.611 11.264 1.00 86.38 197 ARG A O 1
ATOM 1529 N N . GLU A 1 198 ? -7.993 26.861 11.345 1.00 85.56 198 GLU A N 1
ATOM 1530 C CA . GLU A 1 198 ? -8.078 26.812 12.807 1.00 85.56 198 GLU A CA 1
ATOM 1531 C C . GLU A 1 198 ? -6.732 26.439 13.443 1.00 85.56 198 GLU A C 1
ATOM 1533 O O . GLU A 1 198 ? -6.349 27.037 14.446 1.00 85.56 198 GLU A O 1
ATOM 1538 N N . MET A 1 199 ? -5.983 25.506 12.842 1.00 84.88 199 MET A N 1
ATOM 1539 C CA . MET A 1 199 ? -4.696 25.047 13.376 1.00 84.88 199 MET A CA 1
ATOM 1540 C C . MET A 1 199 ? -3.622 26.132 13.435 1.00 84.88 199 MET A C 1
ATOM 1542 O O . MET A 1 199 ? -2.717 26.036 14.261 1.00 84.88 199 MET A O 1
ATOM 1546 N N . ARG A 1 200 ? -3.733 27.199 12.635 1.00 81.12 200 ARG A N 1
ATOM 1547 C CA . ARG A 1 200 ? -2.798 28.338 12.700 1.00 81.12 200 ARG A CA 1
ATOM 1548 C C . ARG A 1 200 ? -2.790 29.034 14.062 1.00 81.12 200 ARG A C 1
ATOM 1550 O O . ARG A 1 200 ? -1.780 29.629 14.416 1.00 81.12 200 ARG A O 1
ATOM 1557 N N . ASN A 1 201 ? -3.897 28.957 14.800 1.00 81.69 201 ASN A N 1
ATOM 1558 C CA . ASN A 1 201 ? -4.057 29.558 16.125 1.00 81.69 201 ASN A CA 1
ATOM 1559 C C . ASN A 1 201 ? -4.314 28.508 17.222 1.00 81.69 201 ASN A C 1
ATOM 1561 O O . ASN A 1 201 ? -4.758 28.875 18.308 1.00 81.69 201 ASN A O 1
ATOM 1565 N N . ALA A 1 202 ? -4.097 27.221 16.935 1.00 81.44 202 ALA A N 1
ATOM 1566 C CA . ALA A 1 202 ? -4.368 26.143 17.882 1.00 81.44 202 ALA A CA 1
ATOM 1567 C C . ALA A 1 202 ? -3.377 26.136 19.051 1.00 81.44 202 ALA A C 1
ATOM 1569 O O . ALA A 1 202 ? -2.206 26.502 18.889 1.00 81.44 202 ALA A O 1
ATOM 1570 N N . SER A 1 203 ? -3.845 25.684 20.215 1.00 83.69 203 SER A N 1
ATOM 1571 C CA . SER A 1 203 ? -2.998 25.536 21.400 1.00 83.69 203 SER A CA 1
ATOM 1572 C C . SER A 1 203 ? -2.053 24.332 21.279 1.00 83.69 203 SER A C 1
ATOM 1574 O O . SER A 1 203 ? -2.261 23.424 20.467 1.00 83.69 203 SER A O 1
ATOM 1576 N N . GLU A 1 204 ? -0.997 24.301 22.094 1.00 82.81 204 GLU A N 1
ATOM 1577 C CA . GLU A 1 204 ? -0.054 23.173 22.118 1.00 82.81 204 GLU A CA 1
ATOM 1578 C C . GLU A 1 204 ? -0.721 21.875 22.599 1.00 82.81 204 GLU A C 1
ATOM 1580 O O . GLU A 1 204 ? -0.366 20.784 22.146 1.00 82.81 204 GLU A O 1
ATOM 1585 N N . GLU A 1 205 ? -1.749 21.971 23.447 1.00 81.31 205 GLU A N 1
ATOM 1586 C CA . GLU A 1 205 ? -2.561 20.824 23.855 1.00 81.31 205 GLU A CA 1
ATOM 1587 C C . GLU A 1 205 ? -3.358 20.246 22.676 1.00 81.31 205 GLU A C 1
ATOM 1589 O O . GLU A 1 205 ? -3.409 19.026 22.506 1.00 81.31 205 GLU A O 1
ATOM 1594 N N . GLU A 1 206 ? -3.938 21.097 21.822 1.00 79.19 206 GLU A N 1
ATOM 1595 C CA . GLU A 1 206 ? -4.670 20.656 20.627 1.00 79.19 206 GLU A CA 1
ATOM 1596 C C . GLU A 1 206 ? -3.746 19.980 19.605 1.00 79.19 206 GLU A C 1
ATOM 1598 O O . GLU A 1 206 ? -4.108 18.951 19.026 1.00 79.19 206 GLU A O 1
ATOM 1603 N N . LYS A 1 207 ? -2.533 20.514 19.410 1.00 83.50 207 LYS A N 1
ATOM 1604 C CA . LYS A 1 207 ? -1.508 19.883 18.562 1.00 83.50 207 LYS A CA 1
ATOM 1605 C C . LYS A 1 207 ? -1.067 18.536 19.130 1.00 83.50 207 LYS A C 1
ATOM 1607 O O . LYS A 1 207 ? -1.025 17.553 18.394 1.00 83.50 207 LYS A O 1
ATOM 1612 N N . SER A 1 208 ? -0.824 18.465 20.439 1.00 81.44 208 SER A N 1
ATOM 1613 C CA . SER A 1 208 ? -0.428 17.229 21.128 1.00 81.44 208 SER A CA 1
ATOM 1614 C C . SER A 1 208 ? -1.502 16.139 21.022 1.00 81.44 208 SER A C 1
ATOM 1616 O O . SER A 1 208 ? -1.188 14.971 20.798 1.00 81.44 208 SER A O 1
ATOM 1618 N N . ALA A 1 209 ? -2.784 16.509 21.106 1.00 81.62 209 ALA A N 1
ATOM 1619 C CA . ALA A 1 209 ? -3.898 15.573 20.944 1.00 81.62 209 ALA A CA 1
ATOM 1620 C C . ALA A 1 209 ? -4.027 15.018 19.510 1.00 81.62 209 ALA A C 1
ATOM 1622 O O . ALA A 1 209 ? -4.461 13.874 19.325 1.00 81.62 209 ALA A O 1
ATOM 1623 N N . LEU A 1 210 ? -3.661 15.813 18.495 1.00 83.38 210 LEU A N 1
ATOM 1624 C CA . LEU A 1 210 ? -3.595 15.379 17.095 1.00 83.38 210 LEU A CA 1
ATOM 1625 C C . LEU A 1 210 ? -2.366 14.503 16.818 1.00 83.38 210 LEU A C 1
ATOM 1627 O O . LEU A 1 210 ? -2.495 13.515 16.099 1.00 83.38 210 LEU A O 1
ATOM 1631 N N . LEU A 1 211 ? -1.213 14.814 17.417 1.00 83.88 211 LEU A N 1
ATOM 1632 C CA . LEU A 1 211 ? -0.001 13.989 17.331 1.00 83.88 211 LEU A CA 1
ATOM 1633 C C . LEU A 1 211 ? -0.213 12.607 17.954 1.00 83.88 211 LEU A C 1
ATOM 1635 O O . LEU A 1 211 ? 0.102 11.593 17.336 1.00 83.88 211 LEU A O 1
ATOM 1639 N N . SER A 1 212 ? -0.834 12.550 19.135 1.00 80.19 212 SER A N 1
ATOM 1640 C CA . SER A 1 212 ? -1.195 11.271 19.755 1.00 80.19 212 SER A CA 1
ATOM 1641 C C . SER A 1 212 ? -2.107 10.434 18.849 1.00 80.19 212 SER A C 1
ATOM 1643 O O . SER A 1 212 ? -1.946 9.222 18.782 1.00 80.19 212 SER A O 1
ATOM 1645 N N . ASP A 1 213 ? -3.035 11.072 18.126 1.00 78.31 213 ASP A N 1
ATOM 1646 C CA . ASP A 1 213 ? -3.897 10.399 17.141 1.00 78.31 213 ASP A CA 1
ATOM 1647 C C . ASP A 1 213 ? -3.103 9.799 15.985 1.00 78.31 213 ASP A C 1
ATOM 1649 O O . ASP A 1 213 ? -3.352 8.672 15.566 1.00 78.31 213 ASP A O 1
ATOM 1653 N N . LYS A 1 214 ? -2.150 10.576 15.459 1.00 80.81 214 LYS A N 1
ATOM 1654 C CA . LYS A 1 214 ? -1.317 10.183 14.324 1.00 80.81 214 LYS A CA 1
ATOM 1655 C C . LYS A 1 214 ? -0.556 8.906 14.660 1.00 80.81 214 LYS A C 1
ATOM 1657 O O . LYS A 1 214 ? -0.669 7.922 13.939 1.00 80.81 214 LYS A O 1
ATOM 1662 N N . HIS A 1 215 ? 0.120 8.884 15.804 1.00 79.88 215 HIS A N 1
ATOM 1663 C CA . HIS A 1 215 ? 0.869 7.706 16.225 1.00 79.88 215 HIS A CA 1
ATOM 1664 C C . HIS A 1 215 ? -0.030 6.493 16.493 1.00 79.88 215 HIS A C 1
ATOM 1666 O O . HIS A 1 215 ? 0.362 5.362 16.207 1.00 79.88 215 HIS A O 1
ATOM 1672 N N . ASP A 1 216 ? -1.250 6.689 17.000 1.00 75.62 216 ASP A N 1
ATOM 1673 C CA . ASP A 1 216 ? -2.210 5.592 17.159 1.00 75.62 216 ASP A CA 1
ATOM 1674 C C . ASP A 1 216 ? -2.640 4.995 15.805 1.00 75.62 216 ASP A C 1
ATOM 1676 O O . ASP A 1 216 ? -2.773 3.770 15.691 1.00 75.62 216 ASP A O 1
ATOM 1680 N N . LEU A 1 217 ? -2.828 5.834 14.779 1.00 67.88 217 LEU A N 1
ATOM 1681 C CA . LEU A 1 217 ? -3.152 5.424 13.406 1.00 67.88 217 LEU A CA 1
ATOM 1682 C C . LEU A 1 217 ? -1.971 4.729 12.709 1.00 67.88 217 LEU A C 1
ATOM 1684 O O . LEU A 1 217 ? -2.157 3.688 12.077 1.00 67.88 217 LEU A O 1
ATOM 1688 N N . GLU A 1 218 ? -0.754 5.236 12.879 1.00 66.88 218 GLU A N 1
ATOM 1689 C CA . GLU A 1 218 ? 0.471 4.625 12.349 1.00 66.88 218 GLU A CA 1
ATOM 1690 C C . GLU A 1 218 ? 0.717 3.246 12.970 1.00 66.88 218 GLU A C 1
ATOM 1692 O O . GLU A 1 218 ? 0.949 2.265 12.260 1.00 66.88 218 GLU A O 1
ATOM 1697 N N . ASN A 1 219 ? 0.578 3.129 14.295 1.00 66.44 219 ASN A N 1
ATOM 1698 C CA . ASN A 1 219 ? 0.689 1.853 15.005 1.00 66.44 219 ASN A CA 1
ATOM 1699 C C . ASN A 1 219 ? -0.361 0.843 14.526 1.00 66.44 219 ASN A C 1
ATOM 1701 O O . ASN A 1 219 ? -0.076 -0.348 14.378 1.00 66.44 219 ASN A O 1
ATOM 1705 N N . LEU A 1 220 ? -1.578 1.322 14.263 1.00 65.62 220 LEU A N 1
ATOM 1706 C CA . LEU A 1 220 ? -2.656 0.535 13.678 1.00 65.62 220 LEU A CA 1
ATOM 1707 C C . LEU A 1 220 ? -2.308 -0.006 12.295 1.00 65.62 220 LEU A C 1
ATOM 1709 O O . LEU A 1 220 ? -2.523 -1.189 12.020 1.00 65.62 220 LEU A O 1
ATOM 1713 N N . MET A 1 221 ? -1.791 0.856 11.424 1.00 63.22 221 MET A N 1
ATOM 1714 C CA . MET A 1 221 ? -1.408 0.482 10.070 1.00 63.22 221 MET A CA 1
ATOM 1715 C C . MET A 1 221 ? -0.214 -0.459 10.056 1.00 63.22 221 MET A C 1
ATOM 1717 O O . MET A 1 221 ? -0.284 -1.493 9.404 1.00 63.22 221 MET A O 1
ATOM 1721 N N . ALA A 1 222 ? 0.828 -0.180 10.838 1.00 59.94 222 ALA A N 1
ATOM 1722 C CA . ALA A 1 222 ? 2.011 -1.027 10.936 1.00 59.94 222 ALA A CA 1
ATOM 1723 C C . ALA A 1 222 ? 1.671 -2.433 11.459 1.00 59.94 222 ALA A C 1
ATOM 1725 O O . ALA A 1 222 ? 2.124 -3.436 10.902 1.00 59.94 222 ALA A O 1
ATOM 1726 N N . ALA A 1 223 ? 0.816 -2.532 12.485 1.00 57.88 223 ALA A N 1
ATOM 1727 C CA . ALA A 1 223 ? 0.339 -3.821 12.987 1.00 57.88 223 ALA A CA 1
ATOM 1728 C C . ALA A 1 223 ? -0.441 -4.613 11.920 1.00 57.88 223 ALA A C 1
ATOM 1730 O O . ALA A 1 223 ? -0.416 -5.850 11.903 1.00 57.88 223 ALA A O 1
ATOM 1731 N N . ARG A 1 224 ? -1.116 -3.904 11.013 1.00 55.88 224 ARG A N 1
ATOM 1732 C CA . ARG A 1 224 ? -1.948 -4.470 9.954 1.00 55.88 224 ARG A CA 1
ATOM 1733 C C . ARG A 1 224 ? -1.162 -4.830 8.694 1.00 55.88 224 ARG A C 1
ATOM 1735 O O . ARG A 1 224 ? -1.416 -5.890 8.133 1.00 55.88 224 ARG A O 1
ATOM 1742 N N . ASP A 1 225 ? -0.176 -4.035 8.296 1.00 55.28 225 ASP A N 1
ATOM 1743 C CA . ASP A 1 225 ? 0.734 -4.347 7.187 1.00 55.28 225 ASP A CA 1
ATOM 1744 C C . ASP A 1 225 ? 1.642 -5.533 7.529 1.00 55.28 225 ASP A C 1
ATOM 1746 O O . ASP A 1 225 ? 1.896 -6.396 6.687 1.00 55.28 225 ASP A O 1
ATOM 1750 N N . ALA A 1 226 ? 2.042 -5.657 8.798 1.00 51.50 226 ALA A N 1
ATOM 1751 C CA . ALA A 1 226 ? 2.736 -6.840 9.300 1.00 51.50 226 ALA A CA 1
ATOM 1752 C C . ALA A 1 226 ? 1.852 -8.107 9.303 1.00 51.50 226 ALA A C 1
ATOM 1754 O O . ALA A 1 226 ? 2.370 -9.225 9.380 1.00 51.50 226 ALA A O 1
ATOM 1755 N N . THR A 1 227 ? 0.523 -7.963 9.207 1.00 51.12 227 THR A N 1
ATOM 1756 C CA . THR A 1 227 ? -0.431 -9.061 9.388 1.00 51.12 227 THR A CA 1
ATOM 1757 C C . THR A 1 227 ? -1.380 -9.189 8.193 1.00 51.12 227 THR A C 1
ATOM 1759 O O . THR A 1 227 ? -2.447 -8.583 8.147 1.00 51.12 227 THR A O 1
ATOM 1762 N N . SER A 1 228 ? -1.042 -10.058 7.231 1.00 58.84 228 SER A N 1
ATOM 1763 C CA . SER A 1 228 ? -1.963 -10.409 6.131 1.00 58.84 228 SER A CA 1
ATOM 1764 C C . SER A 1 228 ? -3.356 -10.817 6.652 1.00 58.84 228 SER A C 1
ATOM 1766 O O . SER A 1 228 ? -3.459 -11.420 7.720 1.00 58.84 228 SER A O 1
ATOM 1768 N N . ARG A 1 229 ? -4.435 -10.561 5.890 1.00 61.47 229 ARG A N 1
ATOM 1769 C CA . ARG A 1 229 ? -5.825 -10.928 6.267 1.00 61.47 229 ARG A CA 1
ATOM 1770 C C . ARG A 1 229 ? -5.936 -12.382 6.752 1.00 61.47 229 ARG A C 1
ATOM 1772 O O . ARG A 1 229 ? -6.549 -12.650 7.777 1.00 61.47 229 ARG A O 1
ATOM 1779 N N . TYR A 1 230 ? -5.257 -13.293 6.057 1.00 61.25 230 TYR A N 1
ATOM 1780 C CA . TYR A 1 230 ? -5.176 -14.709 6.415 1.00 61.25 230 TYR A CA 1
ATOM 1781 C C . TYR A 1 230 ? -4.422 -14.967 7.732 1.00 61.25 230 TYR A C 1
ATOM 1783 O O . TYR A 1 230 ? -4.811 -15.828 8.520 1.00 61.25 230 TYR A O 1
ATOM 1791 N N . ALA A 1 231 ? -3.345 -14.223 8.003 1.00 65.88 231 ALA A N 1
ATOM 1792 C CA . ALA A 1 231 ? -2.647 -14.298 9.284 1.00 65.88 231 ALA A CA 1
ATOM 1793 C C . ALA A 1 231 ? -3.522 -13.765 10.430 1.00 65.88 231 ALA A C 1
ATOM 1795 O O . ALA A 1 231 ? -3.552 -14.375 11.494 1.00 65.88 231 ALA A O 1
ATOM 1796 N N . LEU A 1 232 ? -4.275 -12.687 10.202 1.00 67.25 232 LEU A N 1
ATOM 1797 C CA . LEU A 1 232 ? -5.151 -12.080 11.203 1.00 67.25 232 LEU A CA 1
ATOM 1798 C C . LEU A 1 232 ? -6.310 -13.006 11.593 1.00 67.25 232 LEU A C 1
ATOM 1800 O O . LEU A 1 232 ? -6.585 -13.171 12.777 1.00 67.25 232 LEU A O 1
ATOM 1804 N N . GLU A 1 233 ? -6.932 -13.684 10.625 1.00 67.44 233 GLU A N 1
ATOM 1805 C CA . GLU A 1 233 ? -7.964 -14.698 10.890 1.00 67.44 233 GLU A CA 1
ATOM 1806 C C . GLU A 1 233 ? -7.439 -15.844 11.769 1.00 67.44 233 GLU A C 1
ATOM 1808 O O . GLU A 1 233 ? -8.107 -16.259 12.716 1.00 67.44 233 GLU A O 1
ATOM 1813 N N . LYS A 1 234 ? -6.206 -16.313 11.526 1.00 73.31 234 LYS A N 1
ATOM 1814 C CA . LYS A 1 234 ? -5.566 -17.328 12.380 1.00 73.31 234 LYS A CA 1
ATOM 1815 C C . LYS A 1 234 ? -5.275 -16.824 13.789 1.00 73.31 234 LYS A C 1
ATOM 1817 O O . LYS A 1 234 ? -5.387 -17.589 14.744 1.00 73.31 234 LYS A O 1
ATOM 1822 N N . GLN A 1 235 ? -4.891 -15.558 13.928 1.00 77.62 235 GLN A N 1
ATOM 1823 C CA . GLN A 1 235 ? -4.674 -14.935 15.232 1.00 77.62 235 GLN A CA 1
ATOM 1824 C C . GLN A 1 235 ? -5.987 -14.789 16.011 1.00 77.62 235 GLN A C 1
ATOM 1826 O O . GLN A 1 235 ? -6.020 -15.092 17.201 1.00 77.62 235 GLN A O 1
ATOM 1831 N N . VAL A 1 236 ? -7.077 -14.397 15.342 1.00 75.06 236 VAL A N 1
ATOM 1832 C CA . VAL A 1 236 ? -8.430 -14.367 15.922 1.00 75.06 236 VAL A CA 1
ATOM 1833 C C . VAL A 1 236 ? -8.840 -15.762 16.383 1.00 75.06 236 VAL A C 1
ATOM 1835 O O . VAL A 1 236 ? -9.263 -15.922 17.524 1.00 75.06 236 VAL A O 1
ATOM 1838 N N . GLU A 1 237 ? -8.659 -16.788 15.549 1.00 75.69 237 GLU A N 1
ATOM 1839 C CA . GLU A 1 237 ? -8.945 -18.169 15.943 1.00 75.69 237 GLU A CA 1
ATOM 1840 C C . GLU A 1 237 ? -8.123 -18.600 17.165 1.00 75.69 237 GLU A C 1
ATOM 1842 O O . GLU A 1 237 ? -8.662 -19.237 18.069 1.00 75.69 237 GLU A O 1
ATOM 1847 N N . TYR A 1 238 ? -6.835 -18.247 17.215 1.00 78.38 238 TYR A N 1
ATOM 1848 C CA . TYR A 1 238 ? -5.986 -18.531 18.371 1.00 78.38 238 TYR A CA 1
ATOM 1849 C C . TYR A 1 238 ? -6.551 -17.892 19.642 1.00 78.38 238 TYR A C 1
ATOM 1851 O O . TYR A 1 238 ? -6.725 -18.584 20.643 1.00 78.38 238 TYR A O 1
ATOM 1859 N N . VAL A 1 239 ? -6.884 -16.597 19.597 1.00 79.44 239 VAL A N 1
ATOM 1860 C CA . VAL A 1 239 ? -7.457 -15.893 20.751 1.00 79.44 239 VAL A CA 1
ATOM 1861 C C . VAL A 1 239 ? -8.753 -16.568 21.201 1.00 79.44 239 VAL A C 1
ATOM 1863 O O . VAL A 1 239 ? -8.906 -16.876 22.378 1.00 79.44 239 VAL A O 1
ATOM 1866 N N . LEU A 1 240 ? -9.656 -16.880 20.272 1.00 73.19 240 LEU A N 1
ATOM 1867 C CA . LEU A 1 240 ? -10.934 -17.523 20.584 1.00 73.19 240 LEU A CA 1
ATOM 1868 C C . LEU A 1 240 ? -10.778 -18.910 21.232 1.00 73.19 240 LEU A C 1
ATOM 1870 O O . LEU A 1 240 ? -11.598 -19.278 22.071 1.00 73.19 240 LEU A O 1
ATOM 1874 N N . ARG A 1 241 ? -9.733 -19.671 20.881 1.00 74.00 241 ARG A N 1
ATOM 1875 C CA . ARG A 1 241 ? -9.430 -20.977 21.496 1.00 74.00 241 ARG A CA 1
ATOM 1876 C C . ARG A 1 241 ? -8.959 -20.838 22.945 1.00 74.00 241 ARG A C 1
ATOM 1878 O O . ARG A 1 241 ? -9.428 -21.577 23.805 1.00 74.00 241 ARG A O 1
ATOM 1885 N N . GLU A 1 242 ? -8.077 -19.882 23.220 1.00 70.81 242 GLU A N 1
ATOM 1886 C CA . GLU A 1 242 ? -7.496 -19.683 24.558 1.00 70.81 242 GLU A CA 1
ATOM 1887 C C . GLU A 1 242 ? -8.510 -19.115 25.567 1.00 70.81 242 GLU A C 1
ATOM 1889 O O . GLU A 1 242 ? -8.423 -19.358 26.770 1.00 70.81 242 GLU A O 1
ATOM 1894 N N . VAL A 1 243 ? -9.517 -18.382 25.084 1.00 66.88 243 VAL A N 1
ATOM 1895 C CA . VAL A 1 243 ? -10.493 -17.684 25.933 1.00 66.88 243 VAL A CA 1
ATOM 1896 C C . VAL A 1 243 ? -11.597 -18.613 26.489 1.00 66.88 243 VAL A C 1
ATOM 1898 O O . VAL A 1 243 ? -12.396 -18.201 27.330 1.00 66.88 243 VAL A O 1
ATOM 1901 N N . GLN A 1 244 ? -11.593 -19.911 26.144 1.00 54.56 244 GLN A N 1
ATOM 1902 C CA . GLN A 1 244 ? -12.495 -20.928 26.726 1.00 54.56 244 GLN A CA 1
ATOM 1903 C C . GLN A 1 244 ? -12.488 -20.984 28.269 1.00 54.56 244 GLN A C 1
ATOM 1905 O O . GLN A 1 244 ? -13.443 -21.485 28.863 1.00 54.56 244 GLN A O 1
ATOM 1910 N N . LEU A 1 245 ? -11.430 -20.490 28.916 1.00 53.31 245 LEU A N 1
ATOM 1911 C CA . LEU A 1 245 ? -11.200 -20.589 30.361 1.00 53.31 245 LEU A CA 1
ATOM 1912 C C . LEU A 1 245 ? -11.809 -19.440 31.185 1.00 53.31 245 LEU A C 1
ATOM 1914 O O . LEU A 1 245 ? -11.512 -19.321 32.375 1.00 53.31 245 LEU A O 1
ATOM 1918 N N . MET A 1 246 ? -12.628 -18.567 30.590 1.00 56.03 246 MET A N 1
ATOM 1919 C CA . MET A 1 246 ? -13.311 -17.524 31.360 1.00 56.03 246 MET A CA 1
ATOM 1920 C C . MET A 1 246 ? -14.508 -18.117 32.123 1.00 56.03 246 MET A C 1
ATOM 1922 O O . MET A 1 246 ? -15.491 -18.581 31.537 1.00 56.03 246 MET A O 1
ATOM 1926 N N . ASP A 1 247 ? -14.409 -18.133 33.455 1.00 50.12 247 ASP A N 1
ATOM 1927 C CA . ASP A 1 247 ? -15.507 -18.528 34.337 1.00 50.12 247 ASP A CA 1
ATOM 1928 C C . ASP A 1 247 ? -16.583 -17.442 34.381 1.00 50.12 247 ASP A C 1
ATOM 1930 O O . ASP A 1 247 ? -16.299 -16.267 34.608 1.00 50.12 247 ASP A O 1
ATOM 1934 N N . VAL A 1 248 ? -17.837 -17.848 34.171 1.00 52.00 248 VAL A N 1
ATOM 1935 C CA . VAL A 1 248 ? -19.002 -16.960 34.194 1.00 52.00 248 VAL A CA 1
ATOM 1936 C C . VAL A 1 248 ? -20.085 -17.617 35.042 1.00 52.00 248 VAL A C 1
ATOM 1938 O O . VAL A 1 248 ? -20.306 -18.823 34.938 1.00 52.00 248 VAL A O 1
ATOM 1941 N N . THR A 1 249 ? -20.763 -16.824 35.871 1.00 50.81 249 THR A N 1
ATOM 1942 C CA . THR A 1 249 ? -21.998 -17.222 36.563 1.00 50.81 249 THR A CA 1
ATOM 1943 C C . THR A 1 249 ? -23.191 -17.029 35.627 1.00 50.81 249 THR A C 1
ATOM 1945 O O . THR A 1 249 ? -23.217 -16.085 34.843 1.00 50.81 249 THR A O 1
ATOM 1948 N N . ASP A 1 250 ? -24.172 -17.926 35.684 1.00 51.22 250 ASP A N 1
ATOM 1949 C CA . ASP A 1 250 ? -25.127 -18.173 34.591 1.00 51.22 250 ASP A CA 1
ATOM 1950 C C . ASP A 1 250 ? -26.156 -17.051 34.307 1.00 51.22 250 ASP A C 1
ATOM 1952 O O . ASP A 1 250 ? -26.879 -17.113 33.307 1.00 51.22 250 ASP A O 1
ATOM 1956 N N . ASP A 1 251 ? -26.190 -16.005 35.136 1.00 56.94 251 ASP A N 1
ATOM 1957 C CA . ASP A 1 251 ? -27.287 -15.029 35.213 1.00 56.94 251 ASP A CA 1
ATOM 1958 C C . ASP A 1 251 ? -27.260 -13.902 34.155 1.00 56.94 251 ASP A C 1
ATOM 1960 O O . ASP A 1 251 ? -28.242 -13.169 34.012 1.00 56.94 251 ASP A O 1
ATOM 1964 N N . THR A 1 252 ? -26.184 -13.750 33.372 1.00 66.88 252 THR A N 1
ATOM 1965 C CA . THR A 1 252 ? -26.080 -12.688 32.349 1.00 66.88 252 THR A CA 1
ATOM 1966 C C . THR A 1 252 ? -26.930 -13.010 31.108 1.00 66.88 252 THR A C 1
ATOM 1968 O O . THR A 1 252 ? -26.743 -14.043 30.456 1.00 66.88 252 THR A O 1
ATOM 1971 N N . ARG A 1 253 ? -27.857 -12.110 30.740 1.00 67.25 253 ARG A N 1
ATOM 1972 C CA . ARG A 1 253 ? -28.720 -12.229 29.543 1.00 67.25 253 ARG A CA 1
ATOM 1973 C C . ARG A 1 253 ? -28.126 -11.484 28.349 1.00 67.25 253 ARG A C 1
ATOM 1975 O O . ARG A 1 253 ? -27.850 -10.297 28.469 1.00 67.25 253 ARG A O 1
ATOM 1982 N N . LEU A 1 254 ? -27.997 -12.138 27.197 1.00 69.31 254 LEU A N 1
ATOM 1983 C CA . LEU A 1 254 ? -27.509 -11.536 25.945 1.00 69.31 254 LEU A CA 1
ATOM 1984 C C . LEU A 1 254 ? -28.582 -10.669 25.269 1.00 69.31 254 LEU A C 1
ATOM 1986 O O . LEU A 1 254 ? -29.780 -10.889 25.478 1.00 69.31 254 LEU A O 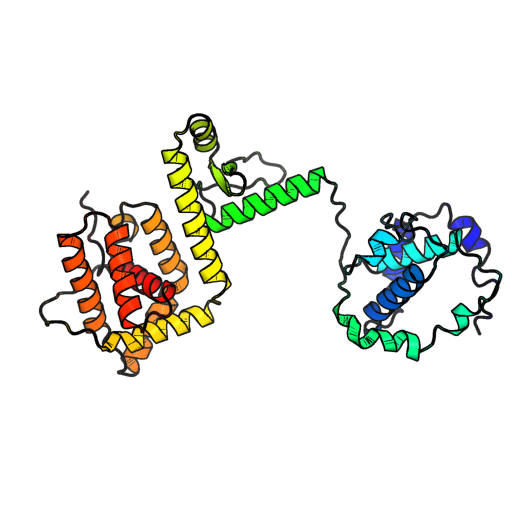1
ATOM 1990 N N . LYS A 1 255 ? -28.170 -9.680 24.467 1.00 64.88 255 LYS A N 1
ATOM 1991 C CA . LYS A 1 255 ? -29.112 -8.856 23.688 1.00 64.88 255 LYS A CA 1
ATOM 1992 C C . LYS A 1 255 ? -29.382 -9.508 22.331 1.00 64.88 255 LYS A C 1
ATOM 1994 O O . LYS A 1 255 ? -28.468 -9.944 21.647 1.00 64.88 255 LYS A O 1
ATOM 1999 N N . ILE A 1 256 ? -30.655 -9.567 21.937 1.00 54.25 256 ILE A N 1
ATOM 2000 C CA . ILE A 1 256 ? -31.084 -10.281 20.721 1.00 54.25 256 ILE A CA 1
ATOM 2001 C C . ILE A 1 256 ? -31.179 -9.337 19.508 1.00 54.25 256 ILE A C 1
ATOM 2003 O O . ILE A 1 256 ? -30.978 -9.776 18.378 1.00 54.25 256 ILE A O 1
ATOM 2007 N N . GLU A 1 257 ? -31.432 -8.040 19.717 1.00 52.03 257 GLU A N 1
ATOM 2008 C CA . GLU A 1 257 ? -31.626 -7.079 18.622 1.00 52.03 257 GLU A CA 1
ATOM 2009 C C . GLU A 1 257 ? -30.361 -6.249 18.331 1.00 52.03 257 GLU A C 1
ATOM 2011 O O . GLU A 1 257 ? -29.906 -5.493 19.196 1.00 52.03 257 GLU A O 1
ATOM 2016 N N . PRO A 1 258 ? -29.774 -6.359 17.121 1.00 59.25 258 PRO A N 1
ATOM 2017 C CA . PRO A 1 258 ? -28.584 -5.611 16.741 1.00 59.25 258 PRO A CA 1
ATOM 2018 C C . PRO A 1 258 ? -28.873 -4.121 16.495 1.00 59.25 258 PRO A C 1
ATOM 2020 O O . PRO A 1 258 ? -29.449 -3.739 15.479 1.00 59.25 258 PRO A O 1
ATOM 2023 N N . VAL A 1 259 ? -28.395 -3.261 17.395 1.00 71.56 259 VAL A N 1
ATOM 2024 C CA . VAL A 1 259 ? -28.338 -1.803 17.216 1.00 71.56 259 VAL A CA 1
ATOM 2025 C C . VAL A 1 259 ? -27.078 -1.417 16.427 1.00 71.56 259 VAL A C 1
ATOM 2027 O O . VAL A 1 259 ? -25.990 -1.962 16.647 1.00 71.56 259 VAL A O 1
ATOM 2030 N N . LYS A 1 260 ? -27.206 -0.452 15.510 1.00 74.25 260 LYS A N 1
ATOM 2031 C CA . LYS A 1 260 ? -26.088 0.082 14.713 1.00 74.25 260 LYS A CA 1
ATOM 2032 C C . LYS A 1 260 ? -24.979 0.649 15.609 1.00 74.25 260 LYS A C 1
ATOM 2034 O O . LYS A 1 260 ? -25.270 1.396 16.539 1.00 74.25 260 LYS A O 1
ATOM 2039 N N . VAL A 1 261 ? -23.712 0.350 15.302 1.00 71.69 261 VAL A N 1
ATOM 2040 C CA . VAL A 1 261 ? -22.530 0.840 16.053 1.00 71.69 261 VAL A CA 1
ATOM 2041 C C . VAL A 1 261 ? -22.527 2.363 16.171 1.00 71.69 261 VAL A C 1
ATOM 2043 O O . VAL A 1 261 ? -22.158 2.918 17.206 1.00 71.69 261 VAL A O 1
ATOM 2046 N N . GLU A 1 262 ? -23.014 3.053 15.142 1.00 73.50 262 GLU A N 1
ATOM 2047 C CA . GLU A 1 262 ? -23.125 4.506 15.114 1.00 73.50 262 GLU A CA 1
ATOM 2048 C C . GLU A 1 262 ? -24.003 5.076 16.238 1.00 73.50 262 GLU A C 1
ATOM 2050 O O . GLU A 1 262 ? -23.754 6.214 16.641 1.00 73.50 262 GLU A O 1
ATOM 2055 N N . ARG A 1 263 ? -24.972 4.294 16.745 1.00 78.19 263 ARG A N 1
ATOM 2056 C CA . ARG A 1 263 ? -25.878 4.639 17.856 1.00 78.19 263 ARG A CA 1
ATOM 2057 C C . ARG A 1 263 ? -25.402 4.123 19.222 1.00 78.19 263 ARG A C 1
ATOM 2059 O O . ARG A 1 263 ? -26.133 4.265 20.190 1.00 78.19 263 ARG A O 1
ATOM 2066 N N . LYS A 1 264 ? -24.212 3.521 19.315 1.00 80.25 264 LYS A N 1
ATOM 2067 C CA . LYS A 1 264 ? -23.649 2.990 20.577 1.00 80.25 264 LYS A CA 1
ATOM 2068 C C . LYS A 1 264 ? -22.431 3.757 21.068 1.00 80.25 264 LYS A C 1
ATOM 2070 O O . LYS A 1 264 ? -22.175 3.844 22.263 1.00 80.25 264 LYS A O 1
ATOM 2075 N N . ILE A 1 265 ? -21.652 4.292 20.134 1.00 83.06 265 ILE A N 1
ATOM 2076 C CA . ILE A 1 265 ? -20.377 4.937 20.436 1.00 83.06 265 ILE A CA 1
ATOM 2077 C C . ILE A 1 265 ? -20.534 6.443 20.226 1.00 83.06 265 ILE A C 1
ATOM 2079 O O . ILE A 1 265 ? -20.946 6.878 19.154 1.00 83.06 265 ILE A O 1
ATOM 2083 N N . THR A 1 266 ? -20.235 7.260 21.226 1.00 81.94 266 THR A N 1
ATOM 2084 C CA . THR A 1 266 ? -20.172 8.724 21.105 1.00 81.94 266 THR A CA 1
ATOM 2085 C C . THR A 1 266 ? -18.779 9.160 20.667 1.00 81.94 266 THR A C 1
ATOM 2087 O O . THR A 1 266 ? -18.637 10.055 19.833 1.00 81.94 266 THR A O 1
ATOM 2090 N N . GLU A 1 267 ? -17.751 8.469 21.157 1.00 80.25 267 GLU A N 1
ATOM 2091 C CA . GLU A 1 267 ? -16.354 8.761 20.866 1.00 80.25 267 GLU A CA 1
ATOM 2092 C C . GLU A 1 267 ? -16.002 8.464 19.407 1.00 80.25 267 GLU A C 1
ATOM 2094 O O . GLU A 1 267 ? -16.004 7.324 18.936 1.00 80.25 267 GLU A O 1
ATOM 2099 N N . LYS A 1 268 ? -15.674 9.527 18.672 1.00 74.88 268 LYS A N 1
ATOM 2100 C CA . LYS A 1 268 ? -15.447 9.488 17.225 1.00 74.88 268 LYS A CA 1
ATOM 2101 C C . LYS A 1 268 ? -14.371 8.475 16.810 1.00 74.88 268 LYS A C 1
ATOM 2103 O O . LYS A 1 268 ? -14.618 7.683 15.905 1.00 74.88 268 LYS A O 1
ATOM 2108 N N . ARG A 1 269 ? -13.215 8.464 17.485 1.00 68.81 269 ARG A N 1
ATOM 2109 C CA . ARG A 1 269 ? -12.081 7.578 17.151 1.00 68.81 269 ARG A CA 1
ATOM 2110 C C . ARG A 1 269 ? -12.416 6.108 17.370 1.00 68.81 269 ARG A C 1
ATOM 2112 O O . ARG A 1 269 ? -12.205 5.276 16.490 1.00 68.81 269 ARG A O 1
ATOM 2119 N N . LEU A 1 270 ? -13.008 5.801 18.522 1.00 77.69 270 LEU A N 1
ATOM 2120 C CA . LEU A 1 270 ? -13.450 4.450 18.838 1.00 77.69 270 LEU A CA 1
ATOM 2121 C C . LEU A 1 270 ? -14.509 3.971 17.836 1.00 77.69 270 LEU A C 1
ATOM 2123 O O . LEU A 1 270 ? -14.440 2.841 17.355 1.00 77.69 270 LEU A O 1
ATOM 2127 N N . LYS A 1 271 ? -15.439 4.852 17.446 1.00 80.62 271 LYS A N 1
ATOM 2128 C CA . LYS A 1 271 ? -16.444 4.557 16.418 1.00 80.62 271 LYS A CA 1
ATOM 2129 C C . LYS A 1 271 ? -15.805 4.200 15.083 1.00 80.62 271 LYS A C 1
ATOM 2131 O O . LYS A 1 271 ? -16.216 3.229 14.454 1.00 80.62 271 LYS A O 1
ATOM 2136 N N . GLU A 1 272 ? -14.812 4.967 14.645 1.00 74.44 272 GLU A N 1
ATOM 2137 C CA . GLU A 1 272 ? -14.126 4.730 13.375 1.00 74.44 272 GLU A CA 1
ATOM 2138 C C . GLU A 1 272 ? -13.366 3.405 13.375 1.00 74.44 272 GLU A C 1
ATOM 2140 O O . GLU A 1 272 ? -13.526 2.636 12.428 1.00 74.44 272 GLU A O 1
ATOM 2145 N N . ARG A 1 273 ? -12.651 3.089 14.460 1.00 78.56 273 ARG A N 1
ATOM 2146 C CA . ARG A 1 273 ? -11.990 1.790 14.642 1.00 78.56 273 ARG A CA 1
ATOM 2147 C C . ARG A 1 273 ? -12.982 0.629 14.599 1.00 78.56 273 ARG A C 1
ATOM 2149 O O . ARG A 1 273 ? -12.809 -0.284 13.799 1.00 78.56 273 ARG A O 1
ATOM 2156 N N . VAL A 1 274 ? -14.039 0.668 15.412 1.00 81.44 274 VAL A N 1
ATOM 2157 C CA . VAL A 1 274 ? -15.010 -0.437 15.484 1.00 81.44 274 VAL A CA 1
ATOM 2158 C C . VAL A 1 274 ? -15.695 -0.647 14.131 1.00 81.44 274 VAL A C 1
ATOM 2160 O O . VAL A 1 274 ? -15.811 -1.780 13.669 1.00 81.44 274 VAL A O 1
ATOM 2163 N N . LEU A 1 275 ? -16.099 0.429 13.444 1.00 76.56 275 LEU A N 1
ATOM 2164 C CA . LEU A 1 275 ? -16.681 0.327 12.100 1.00 76.56 275 LEU A CA 1
ATOM 2165 C C . LEU A 1 275 ? -15.693 -0.237 11.080 1.00 76.56 275 LEU A C 1
ATOM 2167 O O . LEU A 1 275 ? -16.097 -0.972 10.176 1.00 76.56 275 LEU A O 1
ATOM 2171 N N . PHE A 1 276 ? -14.418 0.119 11.202 1.00 71.75 276 PHE A N 1
ATOM 2172 C CA . PHE A 1 276 ? -13.364 -0.390 10.344 1.00 71.75 276 PHE A CA 1
ATOM 2173 C C . PHE A 1 276 ? -13.178 -1.905 10.519 1.00 71.75 276 PHE A C 1
ATOM 2175 O O . PHE A 1 276 ? -13.263 -2.654 9.540 1.00 71.75 276 PHE A O 1
ATOM 2182 N N . ASP A 1 277 ? -13.008 -2.349 11.766 1.00 71.44 277 ASP A N 1
ATOM 2183 C CA . ASP A 1 277 ? -12.813 -3.754 12.134 1.00 71.44 277 ASP A CA 1
ATOM 2184 C C . ASP A 1 277 ? -14.009 -4.609 11.693 1.00 71.44 277 ASP A C 1
ATOM 2186 O O . ASP A 1 277 ? -13.845 -5.645 11.044 1.00 71.44 277 ASP A O 1
ATOM 2190 N N . VAL A 1 278 ? -15.230 -4.137 11.966 1.00 70.69 278 VAL A N 1
ATOM 2191 C CA . VAL A 1 278 ? -16.471 -4.832 11.604 1.00 70.69 278 VAL A CA 1
ATOM 2192 C C . VAL A 1 278 ? -16.626 -4.932 10.083 1.00 70.69 278 VAL A C 1
ATOM 2194 O O . VAL A 1 278 ? -16.909 -6.007 9.566 1.00 70.69 278 VAL A O 1
ATOM 2197 N N . ARG A 1 279 ? -16.394 -3.863 9.312 1.00 69.00 279 ARG A N 1
ATOM 2198 C CA . ARG A 1 279 ? -16.563 -3.930 7.844 1.00 69.00 279 ARG A CA 1
ATOM 2199 C C . ARG A 1 279 ? -15.613 -4.911 7.167 1.00 69.00 279 ARG A C 1
ATOM 2201 O O . ARG A 1 279 ? -15.961 -5.462 6.129 1.00 69.00 279 ARG A O 1
ATOM 2208 N N . GLN A 1 280 ? -14.404 -5.072 7.697 1.00 62.94 280 GLN A N 1
ATOM 2209 C CA . GLN A 1 280 ? -13.354 -5.843 7.031 1.00 62.94 280 GLN A CA 1
ATOM 2210 C C . GLN A 1 280 ? -13.263 -7.291 7.513 1.00 62.94 280 GLN A C 1
ATOM 2212 O O . GLN A 1 280 ? -12.829 -8.146 6.742 1.00 62.94 280 GLN A O 1
ATOM 2217 N N . LEU A 1 281 ? -13.618 -7.559 8.774 1.00 66.81 281 LEU A N 1
ATOM 2218 C CA . LEU A 1 281 ? -13.257 -8.807 9.454 1.00 66.81 281 LEU A CA 1
ATOM 2219 C C . LEU A 1 281 ? -14.435 -9.507 10.130 1.00 66.81 281 LEU A C 1
ATOM 2221 O O . LEU A 1 281 ? -14.253 -10.603 10.658 1.00 66.81 281 LEU A O 1
ATOM 2225 N N . TYR A 1 282 ? -15.638 -8.927 10.094 1.00 67.88 282 TYR A N 1
ATOM 2226 C CA . TYR A 1 282 ? -16.812 -9.520 10.737 1.00 67.88 282 TYR A CA 1
ATOM 2227 C C . TYR A 1 282 ? -17.107 -10.937 10.238 1.00 67.88 282 TYR A C 1
ATOM 2229 O O . TYR A 1 282 ? -17.304 -11.829 11.058 1.00 67.88 282 TYR A O 1
ATOM 2237 N N . GLU A 1 283 ? -17.063 -11.177 8.922 1.00 66.50 283 GLU A N 1
ATOM 2238 C CA . GLU A 1 283 ? -17.252 -12.526 8.367 1.00 66.50 283 GLU A CA 1
ATOM 2239 C C . GLU A 1 283 ? -16.170 -13.502 8.841 1.00 66.50 283 GLU A C 1
ATOM 2241 O O . GLU A 1 283 ? -16.484 -14.628 9.211 1.00 66.50 283 GLU A O 1
ATOM 2246 N N . GLY A 1 284 ? -14.906 -13.071 8.896 1.00 67.69 284 GLY A N 1
ATOM 2247 C CA . GLY A 1 284 ? -13.796 -13.906 9.365 1.00 67.69 284 GLY A CA 1
ATOM 2248 C C . GLY A 1 284 ? -13.950 -14.312 10.833 1.00 67.69 284 GLY A C 1
ATOM 2249 O O . GLY A 1 284 ? -13.803 -15.487 11.170 1.00 67.69 284 GLY A O 1
ATOM 2250 N N . VAL A 1 285 ? -14.313 -13.361 11.702 1.00 71.38 285 VAL A N 1
ATOM 2251 C CA . VAL A 1 285 ? -14.585 -13.627 13.125 1.00 71.38 285 VAL A CA 1
ATOM 2252 C C . VAL A 1 285 ? -15.814 -14.527 13.283 1.00 71.38 285 VAL A C 1
ATOM 2254 O O . VAL A 1 285 ? -15.760 -15.494 14.042 1.00 71.38 285 VAL A O 1
ATOM 2257 N N . ASN A 1 286 ? -16.901 -14.262 12.549 1.00 72.00 286 ASN A N 1
ATOM 2258 C CA . ASN A 1 286 ? -18.122 -15.065 12.623 1.00 72.00 286 ASN A CA 1
ATOM 2259 C C . ASN A 1 286 ? -17.881 -16.511 12.163 1.00 72.00 286 ASN A C 1
ATOM 2261 O O . ASN A 1 286 ? -18.208 -17.447 12.884 1.00 72.00 286 ASN A O 1
ATOM 2265 N N . ASN A 1 287 ? -17.199 -16.701 11.030 1.00 69.44 287 ASN A N 1
ATOM 2266 C CA . ASN A 1 287 ? -16.828 -18.024 10.523 1.00 69.44 287 ASN A CA 1
ATOM 2267 C C . ASN A 1 287 ? -15.927 -18.788 11.507 1.00 69.44 287 ASN A C 1
ATOM 2269 O O . ASN A 1 287 ? -16.058 -20.005 11.653 1.00 69.44 287 ASN A O 1
ATOM 2273 N N . ALA A 1 288 ? -15.009 -18.096 12.194 1.00 70.81 288 ALA A N 1
ATOM 2274 C CA . ALA A 1 288 ? -14.174 -18.705 13.225 1.00 70.81 288 ALA A CA 1
ATOM 2275 C C . ALA A 1 288 ? -15.005 -19.150 14.439 1.00 70.81 288 ALA A C 1
ATOM 2277 O O . ALA A 1 288 ? -14.828 -20.274 14.906 1.00 70.81 288 ALA A O 1
ATOM 2278 N N . LEU A 1 289 ? -15.929 -18.313 14.921 1.00 68.75 289 LEU A N 1
ATOM 2279 C CA . LEU A 1 289 ? -16.839 -18.653 16.019 1.00 68.75 289 LEU A CA 1
ATOM 2280 C C . LEU A 1 289 ? -17.744 -19.842 15.664 1.00 68.75 289 LEU A C 1
ATOM 2282 O O . LEU A 1 289 ? -17.810 -20.793 16.443 1.00 68.75 289 LEU A O 1
ATOM 2286 N N . ASP A 1 290 ? -18.371 -19.827 14.486 1.00 70.62 290 ASP A N 1
ATOM 2287 C CA . ASP A 1 290 ? -19.267 -20.891 14.014 1.00 70.62 290 ASP A CA 1
ATOM 2288 C C . ASP A 1 290 ? -18.524 -22.221 13.864 1.00 70.62 290 ASP A C 1
ATOM 2290 O O . ASP A 1 290 ? -18.978 -23.263 14.344 1.00 70.62 290 ASP A O 1
ATOM 2294 N N . ARG A 1 291 ? -17.326 -22.193 13.266 1.00 72.81 291 ARG A N 1
ATOM 2295 C CA . ARG A 1 291 ? -16.489 -23.389 13.139 1.00 72.81 291 ARG A CA 1
ATOM 2296 C C . ARG A 1 291 ? -16.035 -23.916 14.496 1.00 72.81 291 ARG A C 1
ATOM 2298 O O . ARG A 1 291 ? -16.122 -25.117 14.731 1.00 72.81 291 ARG A O 1
ATOM 2305 N N . LEU A 1 292 ? -15.550 -23.055 15.393 1.00 68.94 292 LEU A N 1
ATOM 2306 C CA . LEU A 1 292 ? -15.111 -23.475 16.729 1.00 68.94 292 LEU A CA 1
ATOM 2307 C C . LEU A 1 292 ? -16.273 -24.023 17.564 1.00 68.94 292 LEU A C 1
ATOM 2309 O O . LEU A 1 292 ? -16.070 -24.969 18.329 1.00 68.94 292 LEU A O 1
ATOM 2313 N N . SER A 1 293 ? -17.476 -23.474 17.388 1.00 70.50 293 SER A N 1
ATOM 2314 C CA . SER A 1 293 ? -18.702 -24.004 17.980 1.00 70.50 293 SER A CA 1
ATOM 2315 C C . SER A 1 293 ? -19.037 -25.388 17.424 1.00 70.50 293 SER A C 1
ATOM 2317 O O . SER A 1 293 ? -19.218 -26.320 18.204 1.00 70.50 293 SER A O 1
ATOM 2319 N N . GLY A 1 294 ? -19.009 -25.562 16.097 1.00 64.69 294 GLY A N 1
ATOM 2320 C CA . GLY A 1 294 ? -19.223 -26.859 15.446 1.00 64.69 294 GLY A CA 1
ATOM 2321 C C . GLY A 1 294 ? -18.169 -27.917 15.804 1.00 64.69 294 GLY A C 1
ATOM 2322 O O . GLY A 1 294 ? -18.484 -29.100 15.896 1.00 64.69 294 GLY A O 1
ATOM 2323 N N . GLU A 1 295 ? -16.927 -27.503 16.071 1.00 74.56 295 GLU A N 1
ATOM 2324 C CA . GLU A 1 295 ? -15.848 -28.368 16.569 1.00 74.56 295 GLU A CA 1
ATOM 2325 C C . GLU A 1 295 ? -15.981 -28.697 18.077 1.00 74.56 295 GLU A C 1
ATOM 2327 O O . GLU A 1 295 ? -15.144 -29.432 18.602 1.00 74.56 295 GLU A O 1
ATOM 2332 N N . ASN A 1 296 ? -16.987 -28.166 18.792 1.00 67.44 296 ASN A N 1
ATOM 2333 C CA . ASN A 1 296 ? -17.124 -28.211 20.260 1.00 67.44 296 ASN A CA 1
ATOM 2334 C C . ASN A 1 296 ? -15.914 -27.633 21.023 1.00 67.44 296 ASN A C 1
ATOM 2336 O O . ASN A 1 296 ? -15.652 -27.983 22.174 1.00 67.44 296 ASN A O 1
ATOM 2340 N N . LYS A 1 297 ? -15.166 -26.725 20.388 1.00 64.06 297 LYS A N 1
ATOM 2341 C CA . LYS A 1 297 ? -13.962 -26.086 20.945 1.00 64.06 297 LYS A CA 1
ATOM 2342 C C . LYS A 1 297 ? -14.201 -24.666 21.444 1.00 64.06 297 LYS A C 1
ATOM 2344 O O . LYS A 1 297 ? -13.263 -24.021 21.894 1.00 64.06 297 LYS A O 1
ATOM 2349 N N . LEU A 1 298 ? -15.430 -24.166 21.364 1.00 70.19 298 LEU A N 1
ATOM 2350 C CA . LEU A 1 298 ? -15.840 -22.902 21.963 1.00 70.19 298 LEU A CA 1
ATOM 2351 C C . LEU A 1 298 ? -17.347 -22.914 22.207 1.00 70.19 298 LEU A C 1
ATOM 2353 O O . LEU A 1 298 ? -18.123 -23.239 21.312 1.00 70.19 298 LEU A O 1
ATOM 2357 N N . ASN A 1 299 ? -17.767 -22.506 23.404 1.00 71.56 299 ASN A N 1
ATOM 2358 C CA . ASN A 1 299 ? -19.161 -22.157 23.645 1.00 71.56 299 ASN A CA 1
ATOM 2359 C C . ASN A 1 299 ? -19.316 -20.646 23.425 1.00 71.56 299 ASN A C 1
ATOM 2361 O O . ASN A 1 299 ? -18.916 -19.847 24.274 1.00 71.56 299 ASN A O 1
ATOM 2365 N N . VAL A 1 300 ? -19.844 -20.273 22.256 1.00 71.38 300 VAL A N 1
ATOM 2366 C CA . VAL A 1 300 ? -19.962 -18.873 21.818 1.00 71.38 300 VAL A CA 1
ATOM 2367 C C . VAL A 1 300 ? -20.858 -18.070 22.761 1.00 71.38 300 VAL A C 1
ATOM 2369 O O . VAL A 1 300 ? -20.522 -16.934 23.079 1.00 71.38 300 VAL A O 1
ATOM 2372 N N . ASP A 1 301 ? -21.933 -18.669 23.275 1.00 72.12 301 ASP A N 1
ATOM 2373 C CA . ASP A 1 301 ? -22.853 -18.004 24.204 1.00 72.12 301 ASP A CA 1
ATOM 2374 C C . ASP A 1 301 ? -22.196 -17.742 25.559 1.00 72.12 301 ASP A C 1
ATOM 2376 O O . ASP A 1 301 ? -22.301 -16.641 26.100 1.00 72.12 301 ASP A O 1
ATOM 2380 N N . ARG A 1 302 ? -21.457 -18.719 26.101 1.00 70.62 302 ARG A N 1
ATOM 2381 C CA . ARG A 1 302 ? -20.688 -18.536 27.342 1.00 70.62 302 ARG A CA 1
ATOM 2382 C C . ARG A 1 302 ? -19.643 -17.436 27.176 1.00 70.62 302 ARG A C 1
ATOM 2384 O O . ARG A 1 302 ? -19.470 -16.614 28.073 1.00 70.62 302 ARG A O 1
ATOM 2391 N N . PHE A 1 303 ? -18.972 -17.403 26.027 1.00 75.25 303 PHE A N 1
ATOM 2392 C CA . PHE A 1 303 ? -17.984 -16.373 25.741 1.00 75.25 303 PHE A CA 1
ATOM 2393 C C . PHE A 1 303 ? -18.626 -14.984 25.607 1.00 75.25 303 PHE A C 1
ATOM 2395 O O . PHE A 1 303 ? -18.159 -14.034 26.233 1.00 75.25 303 PHE A O 1
ATOM 2402 N N . ALA A 1 304 ? -19.748 -14.875 24.892 1.00 74.81 304 ALA A N 1
ATOM 2403 C CA . ALA A 1 304 ? -20.519 -13.639 24.787 1.00 74.81 304 ALA A CA 1
ATOM 2404 C C . ALA A 1 304 ? -20.975 -13.129 26.166 1.00 74.81 304 ALA A C 1
ATOM 2406 O O . ALA A 1 304 ? -20.800 -11.949 26.468 1.00 74.81 304 ALA A O 1
ATOM 2407 N N . LYS A 1 305 ? -21.465 -14.023 27.042 1.00 75.69 305 LYS A N 1
ATOM 2408 C CA . LYS A 1 305 ? -21.836 -13.680 28.428 1.00 75.69 305 LYS A CA 1
ATOM 2409 C C . LYS A 1 305 ? -20.639 -13.132 29.211 1.00 75.69 305 LYS A C 1
ATOM 2411 O O . LYS A 1 305 ? -20.795 -12.175 29.963 1.00 75.69 305 LYS A O 1
ATOM 2416 N N . SER A 1 306 ? -19.449 -13.709 29.021 1.00 73.56 306 SER A N 1
ATOM 2417 C CA . SER A 1 306 ? -18.220 -13.232 29.667 1.00 73.56 306 SER A CA 1
ATOM 2418 C C . SER A 1 306 ? -17.857 -11.817 29.226 1.00 73.56 306 SER A C 1
ATOM 2420 O O . SER A 1 306 ? -17.574 -10.970 30.069 1.00 73.56 306 SER A O 1
ATOM 2422 N N . VAL A 1 307 ? -17.877 -11.551 27.916 1.00 79.31 307 VAL A N 1
ATOM 2423 C CA . VAL A 1 307 ? -17.556 -10.224 27.370 1.00 79.31 307 VAL A CA 1
ATOM 2424 C C . VAL A 1 307 ? -18.567 -9.187 27.852 1.00 79.31 307 VAL A C 1
ATOM 2426 O O . VAL A 1 307 ? -18.168 -8.104 28.277 1.00 79.31 307 VAL A O 1
ATOM 2429 N N . LYS A 1 308 ? -19.858 -9.538 27.864 1.00 82.06 308 LYS A N 1
ATOM 2430 C CA . LYS A 1 308 ? -20.909 -8.668 28.391 1.00 82.06 308 LYS A CA 1
ATOM 2431 C C . LYS A 1 308 ? -20.701 -8.333 29.863 1.00 82.06 308 LYS A C 1
ATOM 2433 O O . LYS A 1 308 ? -20.749 -7.166 30.230 1.00 82.06 308 LYS A O 1
ATOM 2438 N N . ARG A 1 309 ? -20.416 -9.333 30.695 1.00 80.44 309 ARG A N 1
ATOM 2439 C CA . ARG A 1 309 ? -20.166 -9.106 32.120 1.00 80.44 309 ARG A CA 1
ATOM 2440 C C . ARG A 1 309 ? -18.945 -8.220 32.353 1.00 80.44 309 ARG A C 1
ATOM 2442 O O . ARG A 1 309 ? -18.997 -7.313 33.169 1.00 80.44 309 ARG A O 1
ATOM 2449 N N . MET A 1 310 ? -17.862 -8.449 31.609 1.00 81.88 310 MET A N 1
ATOM 2450 C CA . MET A 1 310 ? -16.688 -7.579 31.680 1.00 81.88 310 MET A CA 1
ATOM 2451 C C . MET A 1 310 ? -17.035 -6.132 31.316 1.00 81.88 310 MET A C 1
ATOM 2453 O O . MET A 1 310 ? -16.510 -5.207 31.930 1.00 81.88 310 MET A O 1
ATOM 2457 N N . TYR A 1 311 ? -17.900 -5.933 30.318 1.00 86.19 311 TYR A N 1
ATOM 2458 C CA . TYR A 1 311 ? -18.391 -4.610 29.951 1.00 86.19 311 TYR A CA 1
ATOM 2459 C C . TYR A 1 311 ? -19.223 -3.984 31.077 1.00 86.19 311 TYR A C 1
ATOM 2461 O O . TYR A 1 311 ? -18.946 -2.845 31.444 1.00 86.19 311 TYR A O 1
ATOM 2469 N N . GLU A 1 312 ? -20.179 -4.721 31.649 1.00 83.38 312 GLU A N 1
ATOM 2470 C CA . GLU A 1 312 ? -20.995 -4.274 32.786 1.00 83.38 312 GLU A CA 1
ATOM 2471 C C . GLU A 1 312 ? -20.088 -3.833 33.952 1.00 83.38 312 GLU A C 1
ATOM 2473 O O . GLU A 1 312 ? -20.132 -2.669 34.353 1.00 83.38 312 GLU A O 1
ATOM 2478 N N . ASP A 1 313 ? -19.154 -4.693 34.377 1.00 82.75 313 ASP A N 1
ATOM 2479 C CA . ASP A 1 313 ? -18.196 -4.420 35.459 1.00 82.75 313 ASP A CA 1
ATOM 2480 C C . ASP A 1 313 ? -17.289 -3.202 35.172 1.00 82.75 313 ASP A C 1
ATOM 2482 O O . ASP A 1 313 ? -16.902 -2.463 36.085 1.00 82.75 313 ASP A O 1
ATOM 2486 N N . ALA A 1 314 ? -16.894 -3.002 33.909 1.00 83.44 314 ALA A N 1
ATOM 2487 C CA . ALA A 1 314 ? -16.074 -1.867 33.491 1.00 83.44 314 ALA A CA 1
ATOM 2488 C C . ALA A 1 314 ? -16.883 -0.563 33.462 1.00 83.44 314 ALA A C 1
ATOM 2490 O O . ALA A 1 314 ? -16.382 0.476 33.891 1.00 83.44 314 ALA A O 1
ATOM 2491 N N . SER A 1 315 ? -18.131 -0.623 32.995 1.00 86.75 315 SER A N 1
ATOM 2492 C CA . SER A 1 315 ? -19.029 0.529 32.872 1.00 86.75 315 SER A CA 1
ATOM 2493 C C . SER A 1 315 ? -19.454 1.115 34.221 1.00 86.75 315 SER A C 1
ATOM 2495 O O . SER A 1 315 ? -19.739 2.305 34.308 1.00 86.75 315 SER A O 1
ATOM 2497 N N . GLU A 1 316 ? -19.423 0.318 35.294 1.00 85.38 316 GLU A N 1
ATOM 2498 C CA . GLU A 1 316 ? -19.640 0.809 36.661 1.00 85.38 316 GLU A CA 1
ATOM 2499 C C . GLU A 1 316 ? -18.502 1.716 37.161 1.00 85.38 316 GLU A C 1
ATOM 2501 O O . GLU A 1 316 ? -18.710 2.552 38.042 1.00 85.38 316 GLU A O 1
ATOM 2506 N N . LYS A 1 317 ? -17.284 1.536 36.635 1.00 82.19 317 LYS A N 1
ATOM 2507 C CA . LYS A 1 317 ? -16.059 2.175 37.153 1.00 82.19 317 LYS A CA 1
ATOM 2508 C C . LYS A 1 317 ? -15.489 3.232 36.220 1.00 82.19 317 LYS A C 1
ATOM 2510 O O . LYS A 1 317 ? -14.816 4.151 36.681 1.00 82.19 317 LYS A O 1
ATOM 2515 N N . LEU A 1 318 ? -15.706 3.071 34.922 1.00 82.81 318 LEU A N 1
ATOM 2516 C CA . LEU A 1 318 ? -15.125 3.893 33.873 1.00 82.81 318 LEU A CA 1
ATOM 2517 C C . LEU A 1 318 ? -16.232 4.608 33.106 1.00 82.81 318 LEU A C 1
ATOM 2519 O O . LEU A 1 318 ? -17.274 4.035 32.809 1.00 82.81 318 LEU A O 1
ATOM 2523 N N . THR A 1 319 ? -15.978 5.866 32.761 1.00 80.38 319 THR A N 1
ATOM 2524 C CA . THR A 1 319 ? -16.924 6.718 32.026 1.00 80.38 319 THR A CA 1
ATOM 2525 C C . THR A 1 319 ? -16.555 6.884 30.551 1.00 80.38 319 THR A C 1
ATOM 2527 O O . THR A 1 319 ? -17.428 7.158 29.732 1.00 80.38 319 THR A O 1
ATOM 2530 N N . SER A 1 320 ? -15.278 6.700 30.206 1.00 86.56 320 SER A N 1
ATOM 2531 C CA . SER A 1 320 ? -14.753 6.755 28.838 1.00 86.56 320 SER A CA 1
ATOM 2532 C C . SER A 1 320 ? -15.000 5.432 28.114 1.00 86.56 320 SER A C 1
ATOM 2534 O O . SER A 1 320 ? -14.616 4.361 28.593 1.00 86.56 320 SER A O 1
ATOM 2536 N N . GLN A 1 321 ? -15.618 5.497 26.936 1.00 85.31 321 GLN A N 1
ATOM 2537 C CA . GLN A 1 321 ? -15.839 4.331 26.087 1.00 85.31 321 GLN A CA 1
ATOM 2538 C C . GLN A 1 321 ? -14.509 3.764 25.584 1.00 85.31 321 GLN A C 1
ATOM 2540 O O . GLN A 1 321 ? -14.369 2.544 25.501 1.00 85.31 321 GLN A O 1
ATOM 2545 N N . SER A 1 322 ? -13.516 4.613 25.301 1.00 82.00 322 SER A N 1
ATOM 2546 C CA . SER A 1 322 ? -12.170 4.159 24.930 1.00 82.00 322 SER A CA 1
ATOM 2547 C C . SER A 1 322 ? -11.484 3.405 26.065 1.00 82.00 322 SER A C 1
ATOM 2549 O O . SER A 1 322 ? -10.882 2.362 25.812 1.00 82.00 322 SER A O 1
ATOM 2551 N N . ASP A 1 323 ? -11.609 3.870 27.310 1.00 79.19 323 ASP A N 1
ATOM 2552 C CA . ASP A 1 323 ? -10.984 3.197 28.457 1.00 79.19 323 ASP A CA 1
ATOM 2553 C C . ASP A 1 323 ? -11.642 1.843 28.726 1.00 79.19 323 ASP A C 1
ATOM 2555 O O . ASP A 1 323 ? -10.946 0.849 28.936 1.00 79.19 323 ASP A O 1
ATOM 2559 N N . ILE A 1 324 ? -12.976 1.778 28.634 1.00 86.44 324 ILE A N 1
ATOM 2560 C CA . ILE A 1 324 ? -13.726 0.518 28.707 1.00 86.44 324 ILE A CA 1
ATOM 2561 C C . ILE A 1 324 ? -13.262 -0.427 27.596 1.00 86.44 324 ILE A C 1
ATOM 2563 O O . ILE A 1 324 ? -12.884 -1.563 27.870 1.00 86.44 324 ILE A O 1
ATOM 2567 N N . TYR A 1 325 ? -13.244 0.031 26.343 1.00 86.94 325 TYR A N 1
ATOM 2568 C CA . TYR A 1 325 ? -12.840 -0.786 25.200 1.00 86.94 325 TYR A CA 1
ATOM 2569 C C . TYR A 1 325 ? -11.418 -1.341 25.356 1.00 86.94 325 TYR A C 1
ATOM 2571 O O . TYR A 1 325 ? -11.191 -2.538 25.157 1.00 86.94 325 TYR A O 1
ATOM 2579 N N . ASN A 1 326 ? -10.468 -0.487 25.743 1.00 82.38 326 ASN A N 1
ATOM 2580 C CA . ASN A 1 326 ? -9.080 -0.880 25.952 1.00 82.38 326 ASN A CA 1
ATOM 2581 C C . ASN A 1 326 ? -8.950 -1.871 27.110 1.00 82.38 326 ASN A C 1
ATOM 2583 O O . ASN A 1 326 ? -8.261 -2.874 26.953 1.00 82.38 326 ASN A O 1
ATOM 2587 N N . LEU A 1 327 ? -9.669 -1.666 28.219 1.00 82.38 327 LEU A N 1
ATOM 2588 C CA . LEU A 1 327 ? -9.686 -2.604 29.342 1.00 82.38 327 LEU A CA 1
ATOM 2589 C C . LEU A 1 327 ? -10.199 -3.989 28.922 1.00 82.38 327 LEU A C 1
ATOM 2591 O O . LEU A 1 327 ? -9.608 -5.006 29.294 1.00 82.38 327 LEU A O 1
ATOM 2595 N N . LEU A 1 328 ? -11.277 -4.048 28.133 1.00 84.75 328 LEU A N 1
ATOM 2596 C CA . LEU A 1 328 ? -11.816 -5.310 27.620 1.00 84.75 328 LEU A CA 1
ATOM 2597 C C . LEU A 1 328 ? -10.799 -6.021 26.718 1.00 84.75 328 LEU A C 1
ATOM 2599 O O . LEU A 1 328 ? -10.545 -7.216 26.891 1.00 84.75 328 LEU A O 1
ATOM 2603 N N . ALA A 1 329 ? -10.185 -5.286 25.788 1.00 85.31 329 ALA A N 1
ATOM 2604 C CA . ALA A 1 329 ? -9.185 -5.826 24.873 1.00 85.31 329 ALA A CA 1
ATOM 2605 C C . ALA A 1 329 ? -7.915 -6.289 25.606 1.00 85.31 329 ALA A C 1
ATOM 2607 O O . ALA A 1 329 ? -7.404 -7.372 25.319 1.00 85.31 329 ALA A O 1
ATOM 2608 N N . ASP A 1 330 ? -7.433 -5.515 26.578 1.00 79.94 330 ASP A N 1
ATOM 2609 C CA . ASP A 1 330 ? -6.255 -5.850 27.377 1.00 79.94 330 ASP A CA 1
ATOM 2610 C C . ASP A 1 330 ? -6.526 -7.045 28.301 1.00 79.94 330 ASP A C 1
ATOM 2612 O O . ASP A 1 330 ? -5.658 -7.896 28.481 1.00 79.94 330 ASP A O 1
ATOM 2616 N N . THR A 1 331 ? -7.755 -7.201 28.799 1.00 79.81 331 THR A N 1
ATOM 2617 C CA . THR A 1 331 ? -8.149 -8.396 29.561 1.00 79.81 331 THR A CA 1
ATOM 2618 C C . THR A 1 331 ? -8.081 -9.659 28.697 1.00 79.81 331 THR A C 1
ATOM 2620 O O . THR A 1 331 ? -7.552 -10.679 29.143 1.00 79.81 331 THR A O 1
ATOM 2623 N N . LEU A 1 332 ? -8.560 -9.610 27.446 1.00 78.81 332 LEU A N 1
ATOM 2624 C CA . LEU A 1 332 ? -8.397 -10.724 26.502 1.00 78.81 332 LEU A CA 1
ATOM 2625 C C . LEU A 1 332 ? -6.920 -10.971 26.169 1.00 78.81 332 LEU A C 1
ATOM 2627 O O . LEU A 1 332 ? -6.473 -12.117 26.103 1.00 78.81 332 LEU A O 1
ATOM 2631 N N . PHE A 1 333 ? -6.143 -9.904 26.004 1.00 80.00 333 PHE A N 1
ATOM 2632 C CA . PHE A 1 333 ? -4.716 -9.994 25.722 1.00 80.00 333 PHE A CA 1
ATOM 2633 C C . PHE A 1 333 ? -3.945 -10.685 26.857 1.00 80.00 333 PHE A C 1
ATOM 2635 O O . PHE A 1 333 ? -3.151 -11.589 26.608 1.00 80.00 333 PHE A O 1
ATOM 2642 N N . GLU A 1 334 ? -4.223 -10.345 28.114 1.00 78.00 334 GLU A N 1
ATOM 2643 C CA . GLU A 1 334 ? -3.618 -11.014 29.272 1.00 78.00 334 GLU A CA 1
ATOM 2644 C C . GLU A 1 334 ? -3.988 -12.502 29.336 1.00 78.00 334 GLU A C 1
ATOM 2646 O O . GLU A 1 334 ? -3.139 -13.355 29.602 1.00 78.00 334 GLU A O 1
ATOM 2651 N N . LYS A 1 335 ? -5.243 -12.844 29.021 1.00 72.38 335 LYS A N 1
ATOM 2652 C CA . LYS A 1 335 ? -5.725 -14.235 29.023 1.00 72.38 335 LYS A CA 1
ATOM 2653 C C . LYS A 1 335 ? -5.148 -15.088 27.895 1.00 72.38 335 LYS A C 1
ATOM 2655 O O . LYS A 1 335 ? -5.063 -16.300 28.040 1.00 72.38 335 LYS A O 1
ATOM 2660 N N . THR A 1 336 ? -4.699 -14.472 26.807 1.00 72.06 336 THR A N 1
ATOM 2661 C CA . THR A 1 336 ? -4.146 -15.154 25.621 1.00 72.06 336 THR A CA 1
ATOM 2662 C C . THR A 1 336 ? -2.623 -15.267 25.659 1.00 72.06 336 THR A C 1
ATOM 2664 O O . THR A 1 336 ? -1.959 -15.353 24.623 1.00 72.06 336 THR A O 1
ATOM 2667 N N . SER A 1 337 ? -2.038 -15.268 26.862 1.00 72.62 337 SER A N 1
ATOM 2668 C CA . SER A 1 337 ? -0.585 -15.235 27.069 1.00 72.62 337 SER A CA 1
ATOM 2669 C C . SER A 1 337 ? 0.088 -14.023 26.411 1.00 72.62 337 SER A C 1
ATOM 2671 O O . SER A 1 337 ? 1.209 -14.137 25.912 1.00 72.62 337 SER A O 1
ATOM 2673 N N . ARG A 1 338 ? -0.597 -12.869 26.384 1.00 73.81 338 ARG A N 1
ATOM 2674 C CA . ARG A 1 338 ? -0.108 -11.614 25.788 1.00 73.81 338 ARG A CA 1
ATOM 2675 C C . ARG A 1 338 ? 0.275 -11.763 24.318 1.00 73.81 338 ARG A C 1
ATOM 2677 O O . ARG A 1 338 ? 1.280 -11.217 23.858 1.00 73.81 338 ARG A O 1
ATOM 2684 N N . LYS A 1 339 ? -0.533 -12.506 23.562 1.00 70.19 339 LYS A N 1
ATOM 2685 C CA . LYS A 1 339 ? -0.369 -12.657 22.114 1.00 70.19 339 LYS A CA 1
ATOM 2686 C C . LYS A 1 339 ? -1.515 -11.990 21.371 1.00 70.19 339 LYS A C 1
ATOM 2688 O O . LYS A 1 339 ? -2.653 -11.994 21.814 1.00 70.19 339 LYS A O 1
ATOM 2693 N N . TYR A 1 340 ? -1.187 -11.442 20.204 1.00 77.25 340 TYR A N 1
ATOM 2694 C CA . TYR A 1 340 ? -2.163 -10.953 19.228 1.00 77.25 340 TYR A CA 1
ATOM 2695 C C . TYR A 1 340 ? -3.127 -9.888 19.783 1.00 77.25 340 TYR A C 1
ATOM 2697 O O . TYR A 1 340 ? -4.349 -10.025 19.721 1.00 77.25 340 TYR A O 1
ATOM 2705 N N . ARG A 1 341 ? -2.567 -8.787 20.304 1.00 77.94 341 ARG A N 1
ATOM 2706 C CA . ARG A 1 341 ? -3.342 -7.665 20.866 1.00 77.94 341 ARG A CA 1
ATOM 2707 C C . ARG A 1 341 ? -4.365 -7.093 19.883 1.00 77.94 341 ARG A C 1
ATOM 2709 O O . ARG A 1 341 ? -5.494 -6.813 20.273 1.00 77.94 341 ARG A O 1
ATOM 2716 N N . GLU A 1 342 ? -4.008 -6.969 18.605 1.00 75.88 342 GLU A N 1
ATOM 2717 C CA . GLU A 1 342 ? -4.955 -6.486 17.592 1.00 75.88 342 GLU A CA 1
ATOM 2718 C C . GLU A 1 342 ? -6.099 -7.477 17.342 1.00 75.88 342 GLU A C 1
ATOM 2720 O O . GLU A 1 342 ? -7.245 -7.053 17.228 1.00 75.88 342 GLU A O 1
ATOM 2725 N N . ALA A 1 343 ? -5.848 -8.790 17.374 1.00 77.50 343 ALA A N 1
ATOM 2726 C CA . ALA A 1 343 ? -6.922 -9.783 17.299 1.00 77.50 343 ALA A CA 1
ATOM 2727 C C . ALA A 1 343 ? -7.896 -9.665 18.487 1.00 77.50 343 ALA A C 1
ATOM 2729 O O . ALA A 1 343 ? -9.106 -9.787 18.302 1.00 77.50 343 ALA A O 1
ATOM 2730 N N . CYS A 1 344 ? -7.394 -9.351 19.687 1.00 81.56 344 CYS A N 1
ATOM 2731 C CA . CYS A 1 344 ? -8.232 -9.089 20.861 1.00 81.56 344 CYS A CA 1
ATOM 2732 C C . CYS A 1 344 ? -9.145 -7.871 20.648 1.00 81.56 344 CYS A C 1
ATOM 2734 O O . CYS A 1 344 ? -10.344 -7.949 20.908 1.00 81.56 344 CYS A O 1
ATOM 2736 N N . LYS A 1 345 ? -8.603 -6.768 20.114 1.00 83.62 345 LYS A N 1
ATOM 2737 C CA . LYS A 1 345 ? -9.374 -5.562 19.770 1.00 83.62 345 LYS A CA 1
ATOM 2738 C C . LYS A 1 345 ? -10.470 -5.860 18.741 1.00 83.62 345 LYS A C 1
ATOM 2740 O O . LYS A 1 345 ? -11.624 -5.521 18.971 1.00 83.62 345 LYS A O 1
ATOM 2745 N N . ILE A 1 346 ? -10.143 -6.586 17.672 1.00 82.25 346 ILE A N 1
ATOM 2746 C CA . ILE A 1 346 ? -11.106 -6.987 16.630 1.00 82.25 346 ILE A CA 1
ATOM 2747 C C . ILE A 1 346 ? -12.262 -7.808 17.216 1.00 82.25 346 ILE A C 1
ATOM 2749 O O . ILE A 1 346 ? -13.419 -7.610 16.843 1.00 82.25 346 ILE A O 1
ATOM 2753 N N . ILE A 1 347 ? -11.970 -8.706 18.159 1.00 82.50 347 ILE A N 1
ATOM 2754 C CA . ILE A 1 347 ? -12.995 -9.499 18.846 1.00 82.50 347 ILE A CA 1
ATOM 2755 C C . ILE A 1 347 ? -13.907 -8.601 19.690 1.00 82.50 347 ILE A C 1
ATOM 2757 O O . ILE A 1 347 ? -15.125 -8.763 19.637 1.00 82.50 347 ILE A O 1
ATOM 2761 N N . ILE A 1 348 ? -13.367 -7.615 20.414 1.00 87.56 348 ILE A N 1
ATOM 2762 C CA . ILE A 1 348 ? -14.203 -6.644 21.138 1.00 87.56 348 ILE A CA 1
ATOM 2763 C C . ILE A 1 348 ? -15.054 -5.822 20.163 1.00 87.56 348 ILE A C 1
ATOM 2765 O O . ILE A 1 348 ? -16.262 -5.720 20.371 1.00 87.56 348 ILE A O 1
ATOM 2769 N N . SER A 1 349 ? -14.488 -5.323 19.058 1.00 84.25 349 SER A N 1
ATOM 2770 C CA . SER A 1 349 ? -15.238 -4.632 17.994 1.00 84.25 349 SER A CA 1
ATOM 2771 C C . SER A 1 349 ? -16.401 -5.481 17.453 1.00 84.25 349 SER A C 1
ATOM 2773 O O . SER A 1 349 ? -17.506 -4.973 17.243 1.00 84.25 349 SER A O 1
ATOM 2775 N N . TYR A 1 350 ? -16.198 -6.792 17.295 1.00 83.56 350 TYR A N 1
ATOM 2776 C CA . TYR A 1 350 ? -17.252 -7.735 16.916 1.00 83.56 350 TYR A CA 1
ATOM 2777 C C . TYR A 1 350 ? -18.382 -7.816 17.961 1.00 83.56 350 TYR A C 1
ATOM 2779 O O . TYR A 1 350 ? -19.562 -7.782 17.600 1.00 83.56 350 TYR A O 1
ATOM 2787 N N . PHE A 1 351 ? -18.057 -7.861 19.257 1.00 81.69 351 PHE A N 1
ATOM 2788 C CA . PHE A 1 351 ? -19.066 -7.879 20.326 1.00 81.69 351 PHE A CA 1
ATOM 2789 C C . PHE A 1 351 ? -19.780 -6.541 20.525 1.00 81.69 351 PHE A C 1
ATOM 2791 O O . PHE A 1 351 ? -20.960 -6.534 20.887 1.00 81.69 351 PHE A O 1
ATOM 2798 N N . VAL A 1 352 ? -19.132 -5.422 20.192 1.00 84.81 352 VAL A N 1
ATOM 2799 C CA . VAL A 1 352 ? -19.816 -4.129 20.083 1.00 84.81 352 VAL A CA 1
ATOM 2800 C C . VAL A 1 352 ? -20.890 -4.197 18.996 1.00 84.81 352 VAL A C 1
ATOM 2802 O O . VAL A 1 352 ? -22.039 -3.826 19.242 1.00 84.81 352 VAL A O 1
ATOM 2805 N N . GLN A 1 353 ? -20.582 -4.740 17.811 1.00 79.00 353 GLN A N 1
ATOM 2806 C CA . GLN A 1 353 ? -21.579 -4.932 16.747 1.00 79.00 353 GLN A CA 1
ATOM 2807 C C . GLN A 1 353 ? -22.718 -5.873 17.184 1.00 79.00 353 GLN A C 1
ATOM 2809 O O . GLN A 1 353 ? -23.879 -5.576 16.904 1.00 79.00 353 GLN A O 1
ATOM 2814 N N . ARG A 1 354 ? -22.419 -6.953 17.923 1.00 73.25 354 ARG A N 1
ATOM 2815 C CA . ARG A 1 354 ? -23.423 -7.902 18.453 1.00 73.25 354 ARG A CA 1
ATOM 2816 C C . ARG A 1 354 ? -24.254 -7.397 19.643 1.00 73.25 354 ARG A C 1
ATOM 2818 O O . ARG A 1 354 ? -25.145 -8.116 20.065 1.00 73.25 354 ARG A O 1
ATOM 2825 N N . CYS A 1 355 ? -24.034 -6.166 20.117 1.00 72.44 355 CYS A N 1
ATOM 2826 C CA . CYS A 1 355 ? -24.725 -5.554 21.272 1.00 72.44 355 CYS A CA 1
ATOM 2827 C C . CYS A 1 355 ? -24.371 -6.121 22.647 1.00 72.44 355 CYS A C 1
ATOM 2829 O O . CYS A 1 355 ? -25.118 -5.899 23.598 1.00 72.44 355 CYS A O 1
ATOM 2831 N N . GLU A 1 356 ? -23.241 -6.806 22.774 1.00 75.38 356 GLU A N 1
ATOM 2832 C CA . GLU A 1 356 ? -22.766 -7.260 24.085 1.00 75.38 356 GLU A CA 1
ATOM 2833 C C . GLU A 1 356 ? -21.855 -6.224 24.758 1.00 75.38 356 GLU A C 1
ATOM 2835 O O . GLU A 1 356 ? -21.598 -6.316 25.954 1.00 75.38 356 GLU A O 1
ATOM 2840 N N . VAL A 1 357 ? -21.403 -5.214 24.004 1.00 74.44 357 VAL A N 1
ATOM 2841 C CA . VAL A 1 357 ? -20.616 -4.076 24.495 1.00 74.44 357 VAL A CA 1
ATOM 2842 C C . VAL A 1 357 ? -21.246 -2.772 24.000 1.00 74.44 357 VAL A C 1
ATOM 2844 O O . VAL A 1 357 ? -21.506 -2.629 22.802 1.00 74.44 357 VAL A O 1
ATOM 2847 N N . PHE A 1 358 ? -21.436 -1.831 24.930 1.00 81.69 358 PHE A N 1
ATOM 2848 C CA . PHE A 1 358 ? -22.144 -0.551 24.781 1.00 81.69 358 PHE A CA 1
ATOM 2849 C C . PHE A 1 358 ? -23.652 -0.661 24.513 1.00 81.69 358 PHE A C 1
ATOM 2851 O O . PHE A 1 358 ? -24.119 -1.351 23.601 1.00 81.69 358 PHE A O 1
ATOM 2858 N N . ASP A 1 359 ? -24.418 0.089 25.302 1.00 77.88 359 ASP A N 1
ATOM 2859 C CA . ASP A 1 359 ? -25.854 0.265 25.117 1.00 77.88 359 ASP A CA 1
ATOM 2860 C C . ASP A 1 359 ? -26.180 1.278 24.007 1.00 77.88 359 ASP A C 1
ATOM 2862 O O . ASP A 1 359 ? -25.332 2.057 23.570 1.00 77.88 359 ASP A O 1
ATOM 2866 N N . GLU A 1 360 ? -27.423 1.243 23.518 1.00 76.88 360 GLU A N 1
ATOM 2867 C CA . GLU A 1 360 ? -27.923 2.268 22.601 1.00 76.88 360 GLU A CA 1
ATOM 2868 C C . GLU A 1 360 ? -27.977 3.615 23.327 1.00 76.88 360 GLU A C 1
ATOM 2870 O O . GLU A 1 360 ? -28.489 3.709 24.443 1.00 76.88 360 GLU A O 1
ATOM 2875 N N . ILE A 1 361 ? -27.437 4.654 22.694 1.00 75.38 361 ILE A N 1
ATOM 2876 C CA . ILE A 1 361 ? -27.504 6.020 23.202 1.00 75.38 361 ILE A CA 1
ATOM 2877 C C . ILE A 1 361 ? -28.979 6.436 23.172 1.00 75.38 361 ILE A C 1
ATOM 2879 O O . ILE A 1 361 ? -29.594 6.440 22.103 1.00 75.38 361 ILE A O 1
ATOM 2883 N N . ALA A 1 362 ? -29.545 6.758 24.337 1.00 54.62 362 ALA A N 1
ATOM 2884 C CA . ALA A 1 362 ? -30.889 7.317 24.426 1.00 54.62 362 ALA A CA 1
ATOM 2885 C C . ALA A 1 362 ? -30.933 8.666 23.685 1.00 54.62 362 ALA A C 1
ATOM 2887 O O . ALA A 1 362 ? -30.048 9.499 23.887 1.00 54.62 362 ALA A O 1
ATOM 2888 N N . GLU A 1 363 ? -31.924 8.833 22.804 1.00 41.12 363 GLU A N 1
ATOM 2889 C CA . GLU A 1 363 ? -32.190 10.087 22.076 1.00 41.12 363 GLU A CA 1
ATOM 2890 C C . GLU A 1 363 ? -32.539 11.257 23.001 1.00 41.12 363 GLU A C 1
ATOM 2892 O O . GLU A 1 363 ? -33.284 11.039 23.987 1.00 41.12 363 GLU A O 1
#

Radius of gyration: 31.56 Å; chains: 1; bounding box: 74×58×80 Å

Foldseek 3Di:
DQPLAPNDDCVQLVCLVPDDLVVLLVCCVPPVVVVDDPVLLLLVLVLVLVVLQPPPVFDQCDQQQQQVSAGNVNSNPDQEEQSSSRVSRNVSSCSHPPHSHDNDPVVVVPDPVSSVVCVVVSVSHHYDPDDPPCDVVNVVVVVVVVVQVVLCVLLVQAALPPRHHADDDDPDDDDHFWDWDDLDPPDIHIHGPVVNVVVVVDDNVVSVVSVVSRVVSVVVVVLVVVADLVNLLVLLLLLQLLLQPDDDDDPQDFDDDFDDLVQFDPDPVLSVVLVVLCVRCLVSNVVSLVVCVVVVSHDVVRSLSRLLVLQVVLVVPDDDLVVSLLSQLVVSCVSSVNPDSVSSSSVSSNSSRRVSHGDGHDD